Protein AF-A0A8T4FR33-F1 (afdb_monomer_lite)

Foldseek 3Di:
DPFDKEKEFEDEPRDGPDIFIDTPQGTPDDDDDDDWDFQWAKDWDDDTDDSYYYYIYIDIDGAWEWEAALVRDTDIDGPPDPDDFHDDAAQWDKDWDDDGTTRHHYYIYIDTHGDKAKAFEAEPRDTPDIFTDDTSHDTDDDDFDDDPQWDKDWPPDDHHPVRSYTYIDTHGAKEWEDQDDVDIDIDTDDPCVVVVDDDRHDDPQWQWDWDFDDDPPRHGYTYIDTDRDDDDDDDDDPDDPDPPPVVVVVVVVVVVVVVVVPPPDDDDDDDDDDDDDDDDDDDDPAALLQLLVQDDPLLLVLLVCLLVVHPCSCVSCVVVVHDPVVSQVSSQVSCCVGVVGRQDDPSHGDPVCSVVSVVSSVVVD

Structure (mmCIF, N/CA/C/O backbone):
data_AF-A0A8T4FR33-F1
#
_entry.id   AF-A0A8T4FR33-F1
#
loop_
_atom_site.group_PDB
_atom_site.id
_atom_site.type_symbol
_atom_site.label_atom_id
_atom_site.label_alt_id
_atom_site.label_comp_id
_atom_site.label_asym_id
_atom_site.label_entity_id
_atom_site.label_seq_id
_atom_site.pdbx_PDB_ins_code
_atom_site.Cartn_x
_atom_site.Cartn_y
_atom_site.Cartn_z
_atom_site.occupancy
_atom_site.B_iso_or_equiv
_atom_site.auth_seq_id
_atom_site.auth_comp_id
_atom_site.auth_asym_id
_atom_site.auth_atom_id
_atom_site.pdbx_PDB_model_num
ATOM 1 N N . MET A 1 1 ? 31.567 29.089 -34.438 1.00 43.09 1 MET A N 1
ATOM 2 C CA . MET A 1 1 ? 32.283 27.809 -34.631 1.00 43.09 1 MET A CA 1
ATOM 3 C C . MET A 1 1 ? 31.294 26.810 -35.209 1.00 43.09 1 MET A C 1
ATOM 5 O O . MET A 1 1 ? 30.171 26.758 -34.727 1.00 43.09 1 MET A O 1
ATOM 9 N N . ARG A 1 2 ? 31.629 26.092 -36.290 1.00 50.41 2 ARG A N 1
ATOM 10 C CA . ARG A 1 2 ? 30.761 25.012 -36.785 1.00 50.41 2 ARG A CA 1
ATOM 11 C C . ARG A 1 2 ? 30.946 23.838 -35.826 1.00 50.41 2 ARG A C 1
ATOM 13 O O . ARG A 1 2 ? 31.946 23.149 -35.951 1.00 50.41 2 ARG A O 1
ATOM 20 N N . GLY A 1 3 ? 30.057 23.686 -34.841 1.00 59.62 3 GLY A N 1
ATOM 21 C CA . GLY A 1 3 ? 30.118 22.550 -33.915 1.00 59.62 3 GLY A CA 1
ATOM 22 C C . GLY A 1 3 ? 30.132 21.238 -34.700 1.00 59.62 3 GLY A C 1
ATOM 23 O O . GLY A 1 3 ? 29.334 21.084 -35.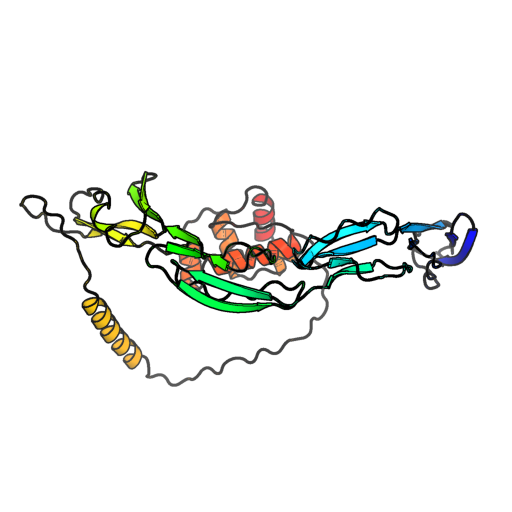637 1.00 59.62 3 GLY A O 1
ATOM 24 N N . THR A 1 4 ? 31.106 20.392 -34.378 1.00 81.69 4 THR A N 1
ATOM 25 C CA . THR A 1 4 ? 31.353 19.094 -35.006 1.00 81.69 4 THR A CA 1
ATOM 26 C C . THR A 1 4 ? 30.213 18.150 -34.647 1.00 81.69 4 THR A C 1
ATOM 28 O O . THR A 1 4 ? 29.672 18.203 -33.549 1.00 81.69 4 THR A O 1
ATOM 31 N N . GLU A 1 5 ? 29.794 17.329 -35.602 1.00 89.88 5 GLU A N 1
ATOM 32 C CA . GLU A 1 5 ? 28.775 16.312 -35.355 1.00 89.88 5 GLU A CA 1
ATOM 33 C C . GLU A 1 5 ? 29.455 15.040 -34.867 1.00 89.88 5 GLU A C 1
ATOM 35 O O . GLU A 1 5 ? 30.461 14.616 -35.441 1.00 89.88 5 GLU A O 1
ATOM 40 N N . HIS A 1 6 ? 28.885 14.436 -33.832 1.00 92.62 6 HIS A N 1
ATOM 41 C CA . HIS A 1 6 ? 29.383 13.215 -33.215 1.00 92.62 6 HIS A CA 1
ATOM 42 C C . HIS A 1 6 ? 28.364 12.092 -33.374 1.00 92.62 6 HIS A C 1
ATOM 44 O O . HIS A 1 6 ? 27.174 12.330 -33.606 1.00 92.62 6 HIS A O 1
ATOM 50 N N . LEU A 1 7 ? 28.835 10.851 -33.302 1.00 93.00 7 LEU A N 1
ATOM 51 C CA . LEU A 1 7 ? 28.017 9.668 -33.520 1.00 93.00 7 LEU A CA 1
ATOM 52 C C . LEU A 1 7 ? 27.755 8.927 -32.206 1.00 93.00 7 LEU A C 1
ATOM 54 O O . LEU A 1 7 ? 28.684 8.489 -31.531 1.00 93.00 7 LEU A O 1
ATOM 58 N N . ALA A 1 8 ? 26.481 8.704 -31.895 1.00 94.31 8 ALA A N 1
ATOM 59 C CA . ALA A 1 8 ? 26.034 7.809 -30.839 1.00 94.31 8 ALA A CA 1
ATOM 60 C C . ALA A 1 8 ? 25.687 6.431 -31.425 1.00 94.31 8 ALA A C 1
ATOM 62 O O . ALA A 1 8 ? 24.845 6.309 -32.323 1.00 94.31 8 ALA A O 1
ATOM 63 N N . ARG A 1 9 ? 26.337 5.378 -30.919 1.00 95.19 9 ARG A N 1
ATOM 64 C CA . ARG A 1 9 ? 26.062 3.977 -31.275 1.00 95.19 9 ARG A CA 1
ATOM 65 C C . ARG A 1 9 ? 25.253 3.320 -30.168 1.00 95.19 9 ARG A C 1
ATOM 67 O O . ARG A 1 9 ? 25.745 3.169 -29.060 1.00 95.19 9 ARG A O 1
ATOM 74 N N . PHE A 1 10 ? 24.050 2.872 -30.486 1.00 94.75 10 PHE A N 1
ATOM 75 C CA . PHE A 1 10 ? 23.189 2.158 -29.551 1.00 94.75 10 PHE A CA 1
ATOM 76 C C . PHE A 1 10 ? 23.450 0.661 -29.666 1.00 94.75 10 PHE A C 1
ATOM 78 O O . PHE A 1 10 ? 23.295 0.070 -30.742 1.00 94.75 10 PHE A O 1
ATOM 85 N N . VAL A 1 11 ? 23.893 0.055 -28.570 1.00 93.06 11 VAL A N 1
ATOM 86 C CA . VAL A 1 11 ? 24.452 -1.295 -28.549 1.00 93.06 11 VAL A CA 1
ATOM 87 C C . VAL A 1 11 ? 23.671 -2.201 -27.608 1.00 93.06 11 VAL A C 1
ATOM 89 O O . VAL A 1 11 ? 23.435 -1.882 -26.449 1.00 93.06 11 VAL A O 1
ATOM 92 N N . VAL A 1 12 ? 23.314 -3.386 -28.098 1.00 92.81 12 VAL A N 1
ATOM 93 C CA . VAL A 1 12 ? 22.675 -4.449 -27.317 1.00 92.81 12 VAL A CA 1
ATOM 94 C C . VAL A 1 12 ? 23.564 -5.681 -27.382 1.00 92.81 12 VAL A C 1
ATOM 96 O O . VAL A 1 12 ? 23.830 -6.193 -28.470 1.00 92.81 12 VAL A O 1
ATOM 99 N N . LYS A 1 13 ? 24.035 -6.169 -26.225 1.00 87.50 13 LYS A N 1
ATOM 100 C CA . LYS A 1 13 ? 24.925 -7.346 -26.128 1.00 87.50 13 LYS A CA 1
ATOM 101 C C . LYS A 1 13 ? 26.131 -7.261 -27.087 1.00 87.50 13 LYS A C 1
ATOM 103 O O . LYS A 1 13 ? 26.432 -8.213 -27.806 1.00 87.50 13 LYS A O 1
ATOM 108 N N . GLY A 1 14 ? 26.773 -6.092 -27.150 1.00 87.44 14 GLY A N 1
ATOM 109 C CA . GLY A 1 14 ? 27.940 -5.841 -28.005 1.00 87.44 14 GLY A CA 1
ATOM 110 C C . GLY A 1 14 ? 27.646 -5.664 -29.503 1.00 87.44 14 GLY A C 1
ATOM 111 O O . GLY A 1 14 ? 28.580 -5.534 -30.289 1.00 87.44 14 GLY A O 1
ATOM 112 N N . ARG A 1 15 ? 26.374 -5.652 -29.931 1.00 89.94 15 ARG A N 1
ATOM 113 C CA . ARG A 1 15 ? 25.979 -5.387 -31.326 1.00 89.94 15 ARG A CA 1
ATOM 114 C C . ARG A 1 15 ? 25.310 -4.027 -31.460 1.00 89.94 15 ARG A C 1
ATOM 116 O O . ARG A 1 15 ? 24.343 -3.753 -30.756 1.00 89.94 15 ARG A O 1
ATOM 123 N N . THR A 1 16 ? 25.778 -3.206 -32.397 1.00 92.88 16 THR A N 1
ATOM 124 C CA . THR A 1 16 ? 25.106 -1.952 -32.756 1.00 92.88 16 THR A CA 1
ATOM 125 C C . THR A 1 16 ? 23.778 -2.258 -33.439 1.00 92.88 16 THR A C 1
ATOM 127 O O . THR A 1 16 ? 23.750 -2.905 -34.484 1.00 92.88 16 THR A O 1
ATOM 130 N N . VAL A 1 17 ? 22.684 -1.804 -32.834 1.00 93.12 17 VAL A N 1
ATOM 131 C CA . VAL A 1 17 ? 21.319 -1.966 -33.359 1.00 93.12 17 VAL A CA 1
ATOM 132 C C . VAL A 1 17 ? 20.781 -0.673 -33.961 1.00 93.12 17 VAL A C 1
ATOM 134 O O . VAL A 1 17 ? 19.878 -0.714 -34.791 1.00 93.12 17 VAL A O 1
ATOM 137 N N . TRP A 1 18 ? 21.352 0.467 -33.567 1.00 93.44 18 TRP A N 1
ATOM 138 C CA . TRP A 1 18 ? 20.964 1.777 -34.067 1.00 93.44 18 TRP A CA 1
ATOM 139 C C . TRP A 1 18 ? 22.115 2.780 -33.966 1.00 93.44 18 TRP A C 1
ATOM 141 O O . TRP A 1 18 ? 23.043 2.618 -33.169 1.00 93.44 18 TRP A O 1
ATOM 151 N N . MET A 1 19 ? 22.058 3.818 -34.794 1.00 93.19 19 MET A N 1
ATOM 152 C CA . MET A 1 19 ? 23.056 4.878 -34.877 1.00 93.19 19 MET A CA 1
ATOM 153 C C . MET A 1 19 ? 22.346 6.220 -35.031 1.00 93.19 19 MET A C 1
ATOM 155 O O . MET A 1 19 ? 21.428 6.340 -35.840 1.00 93.19 19 MET A O 1
ATOM 159 N N . ALA A 1 20 ? 22.788 7.225 -34.281 1.00 93.25 20 ALA A N 1
ATOM 160 C CA . ALA A 1 20 ? 22.241 8.573 -34.339 1.00 93.25 20 ALA A CA 1
ATOM 161 C C . ALA A 1 20 ? 23.364 9.607 -34.273 1.00 93.25 20 ALA A C 1
ATOM 163 O O . ALA A 1 20 ? 24.318 9.445 -33.516 1.00 93.25 20 ALA A O 1
ATOM 164 N N . TYR A 1 21 ? 23.240 10.681 -35.046 1.00 93.19 21 TYR A N 1
ATOM 165 C CA . TYR A 1 21 ? 24.141 11.823 -34.924 1.00 93.19 21 TYR A CA 1
ATOM 166 C C . TYR A 1 21 ? 23.635 12.773 -33.849 1.00 93.19 21 TYR A C 1
ATOM 168 O O . TYR A 1 21 ? 22.428 12.968 -33.706 1.00 93.19 21 TYR A O 1
ATOM 176 N N . PHE A 1 22 ? 24.555 13.399 -33.133 1.00 92.94 22 PHE A N 1
ATOM 177 C CA . PHE A 1 22 ? 24.248 14.419 -32.148 1.00 92.94 22 PHE A CA 1
ATOM 178 C C . PHE A 1 22 ? 25.227 15.583 -32.263 1.00 92.94 22 PHE A C 1
ATOM 180 O O . PHE A 1 22 ? 26.290 15.479 -32.883 1.00 92.94 22 PHE A O 1
ATOM 187 N N . LYS A 1 23 ? 24.824 16.725 -31.718 1.00 91.81 23 LYS A N 1
ATOM 188 C CA . LYS A 1 23 ? 25.624 17.941 -31.705 1.00 91.81 23 LYS A CA 1
ATOM 189 C C . LYS A 1 23 ? 25.257 18.770 -30.485 1.00 91.81 23 LYS A C 1
ATOM 191 O O . LYS A 1 23 ? 24.073 18.890 -30.184 1.00 91.81 23 LYS A O 1
ATOM 196 N N . ASP A 1 24 ? 26.265 19.335 -29.823 1.00 87.44 24 ASP A N 1
ATOM 197 C CA . ASP A 1 24 ? 26.097 20.188 -28.642 1.00 87.44 24 ASP A CA 1
ATOM 198 C C . ASP A 1 24 ? 25.212 19.505 -27.566 1.00 87.44 24 ASP A C 1
ATOM 200 O O . ASP A 1 24 ? 24.303 20.112 -27.009 1.00 87.44 24 ASP A O 1
ATOM 204 N N . GLY A 1 25 ? 25.418 18.199 -27.343 1.00 85.94 25 GLY A N 1
ATOM 205 C CA . GLY A 1 25 ? 24.652 17.392 -26.383 1.00 85.94 25 GLY A CA 1
ATOM 206 C C . GLY A 1 25 ? 23.257 16.935 -26.826 1.00 85.94 25 GLY A C 1
ATOM 207 O O . GLY A 1 25 ? 22.578 16.245 -26.071 1.00 85.94 25 GLY A O 1
ATOM 208 N N . VAL A 1 26 ? 22.820 17.266 -28.046 1.00 87.44 26 VAL A N 1
ATOM 209 C CA . VAL A 1 26 ? 21.453 16.987 -28.517 1.00 87.44 26 VAL A CA 1
ATOM 210 C C . VAL A 1 26 ? 21.452 16.028 -29.706 1.00 87.44 26 VAL A C 1
ATOM 212 O O . VAL A 1 26 ? 22.095 16.274 -30.731 1.00 87.44 26 VAL A O 1
ATOM 215 N N . LEU A 1 27 ? 20.695 14.931 -29.594 1.00 90.38 27 LEU A N 1
ATOM 216 C CA . LEU A 1 27 ? 20.473 13.984 -30.691 1.00 90.38 27 LEU A CA 1
ATOM 217 C C . LEU A 1 27 ? 19.658 14.620 -31.822 1.00 90.38 27 LEU A C 1
ATOM 219 O O . LEU A 1 27 ? 18.653 15.288 -31.600 1.00 90.38 27 LEU A O 1
ATOM 223 N N . LYS A 1 28 ? 20.055 14.342 -33.063 1.00 90.69 28 LYS A N 1
ATOM 224 C CA . LYS A 1 28 ? 19.345 14.780 -34.275 1.00 90.69 28 LYS A CA 1
ATOM 225 C C . LYS A 1 28 ? 18.215 13.846 -34.704 1.00 90.69 28 LYS A C 1
ATOM 227 O O . LYS A 1 28 ? 17.490 14.150 -35.648 1.00 90.69 28 LYS A O 1
ATOM 232 N N . SER A 1 29 ? 18.093 12.697 -34.055 1.00 88.81 29 SER A N 1
ATOM 233 C CA . SER A 1 29 ? 17.024 11.726 -34.267 1.00 88.81 29 SER A CA 1
ATOM 234 C C . SER A 1 29 ? 16.480 11.276 -32.916 1.00 88.81 29 SER A C 1
ATOM 236 O O . SER A 1 29 ? 17.238 11.281 -31.944 1.00 88.81 29 SER A O 1
ATOM 238 N N . PRO A 1 30 ? 15.215 10.833 -32.839 1.00 88.88 30 PRO A N 1
ATOM 239 C CA . PRO A 1 30 ? 14.694 10.248 -31.612 1.00 88.88 30 PRO A CA 1
ATOM 240 C C . PRO A 1 30 ? 15.545 9.053 -31.168 1.00 88.88 30 PRO A C 1
ATOM 242 O O . PRO A 1 30 ? 16.124 8.336 -31.994 1.00 88.88 30 PRO A O 1
ATOM 245 N N . VAL A 1 31 ? 15.613 8.856 -29.853 1.00 88.88 31 VAL A N 1
ATOM 246 C CA . VAL A 1 31 ? 16.209 7.659 -29.255 1.00 88.88 31 VAL A CA 1
ATOM 247 C C . VAL A 1 31 ? 15.368 6.452 -29.696 1.00 88.88 31 VAL A C 1
ATOM 249 O O . VAL A 1 31 ? 14.143 6.511 -29.592 1.00 88.88 31 VAL A O 1
ATOM 252 N N . PRO A 1 32 ? 15.979 5.381 -30.231 1.00 91.31 32 PRO A N 1
ATOM 253 C CA . PRO A 1 32 ? 15.240 4.192 -30.642 1.00 91.31 32 PRO A CA 1
ATOM 254 C C . PRO A 1 32 ? 14.653 3.470 -29.426 1.00 91.31 32 PRO A C 1
ATOM 256 O O . PRO A 1 32 ? 15.232 3.505 -28.339 1.00 91.31 32 PRO A O 1
ATOM 259 N N . ASP A 1 33 ? 13.571 2.720 -29.621 1.00 91.00 33 ASP A N 1
ATOM 260 C CA . ASP A 1 33 ? 13.099 1.795 -28.591 1.00 91.00 33 ASP A CA 1
ATOM 261 C C . ASP A 1 33 ? 14.162 0.728 -28.298 1.00 91.00 33 ASP A C 1
ATOM 263 O O . ASP A 1 33 ? 14.807 0.185 -29.206 1.00 91.00 33 ASP A O 1
ATOM 267 N N . VAL A 1 34 ? 14.326 0.387 -27.020 1.00 92.94 34 VAL A N 1
ATOM 268 C CA . VAL A 1 34 ? 15.191 -0.726 -26.623 1.00 92.94 34 VAL A CA 1
ATOM 269 C C . VAL A 1 34 ? 14.589 -2.032 -27.153 1.00 92.94 34 VAL A C 1
ATOM 271 O O . VAL A 1 34 ? 13.396 -2.286 -26.949 1.00 92.94 34 VAL A O 1
ATOM 274 N N . PRO A 1 35 ? 15.377 -2.901 -27.813 1.00 92.19 35 PRO A N 1
ATOM 275 C CA . PRO A 1 35 ? 14.881 -4.187 -28.277 1.00 92.19 35 PRO A CA 1
ATOM 276 C C . PRO A 1 35 ? 14.244 -5.017 -27.160 1.00 92.19 35 PRO A C 1
ATOM 278 O O . PRO A 1 35 ? 14.821 -5.246 -26.100 1.00 92.19 35 PRO A O 1
ATOM 281 N N . LYS A 1 36 ? 13.034 -5.505 -27.421 1.00 91.50 36 LYS A N 1
ATOM 282 C CA . LYS A 1 36 ? 12.261 -6.289 -26.456 1.00 91.50 36 LYS A CA 1
ATOM 283 C C . LYS A 1 36 ? 12.944 -7.623 -26.162 1.00 91.50 36 LYS A C 1
ATOM 285 O O . LYS A 1 36 ? 13.285 -8.371 -27.078 1.00 91.50 36 LYS A O 1
ATOM 290 N N . MET A 1 37 ? 13.071 -7.952 -24.879 1.00 89.44 37 MET A N 1
ATOM 291 C CA . MET A 1 37 ? 13.603 -9.229 -24.410 1.00 89.44 37 MET A CA 1
ATOM 292 C C . MET A 1 37 ? 12.659 -9.808 -23.361 1.00 89.44 37 MET A C 1
ATOM 294 O O . MET A 1 37 ? 12.490 -9.232 -22.294 1.00 89.44 37 MET A O 1
ATOM 298 N N . LYS A 1 38 ? 12.013 -10.936 -23.679 1.00 92.31 38 LYS A N 1
ATOM 299 C CA . LYS A 1 38 ? 11.050 -11.586 -22.777 1.00 92.31 38 LYS A CA 1
ATOM 300 C C . LYS A 1 38 ? 11.703 -11.875 -21.421 1.00 92.31 38 LYS A C 1
ATOM 302 O O . LYS A 1 38 ? 12.797 -12.435 -21.390 1.00 92.31 38 LYS A O 1
ATOM 307 N N . GLY A 1 39 ? 11.025 -11.511 -20.335 1.00 93.38 39 GLY A N 1
ATOM 308 C CA . GLY A 1 39 ? 11.539 -11.661 -18.971 1.00 93.38 39 GLY A CA 1
ATOM 309 C C . GLY A 1 39 ? 12.436 -10.518 -18.504 1.00 93.38 39 GLY A C 1
ATOM 310 O O . GLY A 1 39 ? 12.890 -10.548 -17.366 1.00 93.38 39 GLY A O 1
ATOM 311 N N . PHE A 1 40 ? 12.677 -9.505 -19.341 1.00 95.38 40 PHE A N 1
ATOM 312 C CA . PHE A 1 40 ? 13.501 -8.358 -18.984 1.00 95.38 40 PHE A CA 1
ATOM 313 C C . PHE A 1 40 ? 12.826 -7.035 -19.342 1.00 95.38 40 PHE A C 1
ATOM 315 O O . PHE A 1 40 ? 12.150 -6.906 -20.366 1.00 95.38 40 PHE A O 1
ATOM 322 N N . VAL A 1 41 ? 13.069 -6.035 -18.502 1.00 93.75 41 VAL A N 1
ATOM 323 C CA . VAL A 1 41 ? 12.791 -4.628 -18.784 1.00 93.75 41 VAL A CA 1
ATOM 324 C C . VAL A 1 41 ? 14.108 -3.990 -19.209 1.00 93.75 41 VAL A C 1
ATOM 326 O O . VAL A 1 41 ? 15.099 -4.066 -18.480 1.00 93.75 41 VAL A O 1
ATOM 329 N N . GLY A 1 42 ? 14.127 -3.429 -20.416 1.00 93.38 42 GLY A N 1
ATOM 330 C CA . GLY A 1 42 ? 15.307 -2.803 -21.001 1.00 93.38 42 GLY A CA 1
ATOM 331 C C . GLY A 1 42 ? 15.216 -1.280 -20.982 1.00 93.38 42 GLY A C 1
ATOM 332 O O . GLY A 1 42 ? 14.168 -0.726 -21.305 1.00 93.38 42 GLY A O 1
ATOM 333 N N . CYS A 1 43 ? 16.321 -0.614 -20.665 1.00 94.19 43 CYS A N 1
ATOM 334 C CA . CYS A 1 43 ? 16.517 0.823 -20.856 1.00 94.19 43 CYS A CA 1
ATOM 335 C C . CYS A 1 43 ? 17.886 1.078 -21.507 1.00 94.19 43 CYS A C 1
ATOM 337 O O . CYS A 1 43 ? 18.773 0.225 -21.480 1.00 94.19 43 CYS A O 1
ATOM 339 N N . TRP A 1 44 ? 18.060 2.238 -22.134 1.00 95.19 44 TRP A N 1
ATOM 340 C CA . TRP A 1 44 ? 19.392 2.691 -22.529 1.00 95.19 44 TRP A CA 1
ATOM 341 C C . TRP A 1 44 ? 20.129 3.206 -21.295 1.00 95.19 44 TRP A C 1
ATOM 343 O O . TRP A 1 44 ? 19.521 3.881 -20.467 1.00 95.19 44 TRP A O 1
ATOM 353 N N . ALA A 1 45 ? 21.413 2.877 -21.165 1.00 93.06 45 ALA A N 1
ATOM 354 C CA . ALA A 1 45 ? 22.259 3.419 -20.113 1.00 93.06 45 ALA A CA 1
ATOM 355 C C . ALA A 1 45 ? 22.273 4.949 -20.188 1.00 93.06 45 ALA A C 1
ATOM 357 O O . ALA A 1 45 ? 22.364 5.522 -21.278 1.00 93.06 45 ALA A O 1
ATOM 358 N N . GLU A 1 46 ? 22.234 5.604 -19.032 1.00 89.12 46 GLU A N 1
ATOM 359 C CA . GLU A 1 46 ? 22.478 7.040 -18.961 1.00 89.12 46 GLU A CA 1
ATOM 360 C C . GLU A 1 46 ? 23.889 7.319 -19.482 1.00 89.12 46 GLU A C 1
ATOM 362 O O . GLU A 1 46 ? 24.872 6.733 -19.031 1.00 89.12 46 GLU A O 1
ATOM 367 N N . THR A 1 47 ? 23.978 8.135 -20.527 1.00 88.25 47 THR A N 1
ATOM 368 C CA . THR A 1 47 ? 25.235 8.446 -21.210 1.00 88.25 47 THR A CA 1
ATOM 369 C C . THR A 1 47 ? 25.227 9.918 -21.575 1.00 88.25 47 THR A C 1
ATOM 371 O O . THR A 1 47 ? 24.334 10.381 -22.285 1.00 88.25 47 THR A O 1
ATOM 374 N N . GLU A 1 48 ? 26.235 10.649 -21.113 1.00 88.75 48 GLU A N 1
ATOM 375 C CA . GLU A 1 48 ? 26.408 12.056 -21.453 1.00 88.75 48 GLU A CA 1
ATOM 376 C C . GLU A 1 48 ? 26.919 12.214 -22.891 1.00 88.75 48 GLU A C 1
ATOM 378 O O . GLU A 1 48 ? 27.862 11.548 -23.329 1.00 88.75 48 GLU A O 1
ATOM 383 N N . LEU A 1 49 ? 26.289 13.117 -23.640 1.00 88.88 49 LEU A N 1
ATOM 384 C CA . LEU A 1 49 ? 26.634 13.423 -25.024 1.00 88.88 49 LEU A CA 1
ATOM 385 C C . LEU A 1 49 ? 27.624 14.599 -25.069 1.00 88.88 49 LEU A C 1
ATOM 387 O O . LEU A 1 49 ? 27.219 15.753 -25.161 1.00 88.88 49 LEU A O 1
ATOM 391 N N . GLY A 1 50 ? 28.923 14.303 -24.981 1.00 85.50 50 GLY A N 1
ATOM 392 C CA . GLY A 1 50 ? 30.004 15.302 -25.015 1.00 85.50 50 GLY A CA 1
ATOM 393 C C . GLY A 1 50 ? 30.553 15.608 -26.419 1.00 85.50 50 GLY A C 1
ATOM 394 O O . GLY A 1 50 ? 29.879 15.448 -27.427 1.00 85.50 50 GLY A O 1
ATOM 395 N N . ASP A 1 51 ? 31.826 15.988 -26.515 1.00 86.44 51 ASP A N 1
ATOM 396 C CA . ASP A 1 51 ? 32.465 16.384 -27.787 1.00 86.44 51 ASP A CA 1
ATOM 397 C C . ASP A 1 51 ? 33.119 15.207 -28.548 1.00 86.44 51 ASP A C 1
ATOM 399 O O . ASP A 1 51 ? 34.161 15.354 -29.198 1.00 86.44 51 ASP A O 1
ATOM 403 N N . SER A 1 52 ? 32.573 13.992 -28.426 1.00 89.81 52 SER A N 1
ATOM 404 C CA . SER A 1 52 ? 33.136 12.795 -29.069 1.00 89.81 52 SER A CA 1
ATOM 405 C C . SER A 1 52 ? 32.087 11.723 -29.359 1.00 89.81 52 SER A C 1
ATOM 407 O O . SER A 1 52 ? 31.000 11.748 -28.797 1.00 89.81 52 SER A O 1
ATOM 409 N N . ASP A 1 53 ? 32.407 10.771 -30.238 1.00 92.38 53 ASP A N 1
ATOM 410 C CA . ASP A 1 53 ? 31.555 9.602 -30.475 1.00 92.38 53 ASP A CA 1
ATOM 411 C C . ASP A 1 53 ? 31.312 8.819 -29.177 1.00 92.38 53 ASP A C 1
ATOM 413 O O . ASP A 1 53 ? 32.255 8.511 -28.448 1.00 92.38 53 ASP A O 1
ATOM 417 N N . VAL A 1 54 ? 30.068 8.402 -28.945 1.00 93.94 54 VAL A N 1
ATOM 418 C CA . VAL A 1 54 ? 29.686 7.629 -27.756 1.00 93.94 54 VAL A CA 1
ATOM 419 C C . VAL A 1 54 ? 29.083 6.281 -28.125 1.00 93.94 54 VAL A C 1
ATOM 421 O O . VAL A 1 54 ? 28.543 6.078 -29.218 1.00 93.94 54 VAL A O 1
ATOM 424 N N . THR A 1 55 ? 29.158 5.346 -27.185 1.00 94.56 55 THR A N 1
ATOM 425 C CA . THR A 1 55 ? 28.429 4.079 -27.249 1.00 94.56 55 THR A CA 1
ATOM 426 C C . THR A 1 55 ? 27.454 4.032 -26.086 1.00 94.56 55 THR A C 1
ATOM 428 O O . THR A 1 55 ? 27.870 4.115 -24.938 1.00 94.56 55 THR A O 1
ATOM 431 N N . VAL A 1 56 ? 26.168 3.913 -26.401 1.00 94.12 56 VAL A N 1
ATOM 432 C CA . VAL A 1 56 ? 25.076 3.808 -25.435 1.00 94.12 56 VAL A CA 1
ATOM 433 C C . VAL A 1 56 ? 24.678 2.341 -25.349 1.00 94.12 56 VAL A C 1
ATOM 435 O O . VAL A 1 56 ? 24.177 1.764 -26.319 1.00 94.12 56 VAL A O 1
ATOM 438 N N . GLU A 1 57 ? 24.937 1.712 -24.210 1.00 93.94 57 GLU A N 1
ATOM 439 C CA . GLU A 1 57 ? 24.628 0.298 -24.003 1.00 93.94 57 GLU A CA 1
ATOM 440 C C . GLU A 1 57 ? 23.204 0.110 -23.473 1.00 93.94 57 GLU A C 1
ATOM 442 O O . GLU A 1 57 ? 22.714 0.896 -22.668 1.00 93.94 57 GLU A O 1
ATOM 447 N N . ALA A 1 58 ? 22.517 -0.939 -23.920 1.00 94.75 58 ALA A N 1
ATOM 448 C CA . ALA A 1 58 ? 21.245 -1.331 -23.330 1.00 94.75 58 ALA A CA 1
ATOM 449 C C . ALA A 1 58 ? 21.473 -2.081 -22.015 1.00 94.75 58 ALA A C 1
ATOM 451 O O . ALA A 1 58 ? 22.155 -3.110 -21.983 1.00 94.75 58 ALA A O 1
ATOM 452 N N . VAL A 1 59 ? 20.824 -1.606 -20.961 1.00 94.50 59 VAL A N 1
ATOM 453 C CA . VAL A 1 59 ? 20.774 -2.236 -19.646 1.00 94.50 59 VAL A CA 1
ATOM 454 C C . VAL A 1 59 ? 19.473 -3.019 -19.544 1.00 94.50 59 VAL A C 1
ATOM 456 O O . VAL A 1 59 ? 18.402 -2.510 -19.866 1.00 94.50 59 VAL A O 1
ATOM 459 N N . TYR A 1 60 ? 19.564 -4.270 -19.098 1.00 94.19 60 TYR A N 1
ATOM 460 C CA . TYR A 1 60 ? 18.404 -5.122 -18.860 1.00 94.19 60 TYR A CA 1
ATOM 461 C C . TYR A 1 60 ? 18.388 -5.558 -17.407 1.00 94.19 60 TYR A C 1
ATOM 463 O O . TYR A 1 60 ? 19.386 -6.066 -16.897 1.00 94.19 60 TYR A O 1
ATOM 471 N N . ARG A 1 61 ? 17.224 -5.426 -16.782 1.00 94.75 61 ARG A N 1
ATOM 472 C CA . ARG A 1 61 ? 16.920 -6.048 -15.493 1.00 94.75 61 ARG A CA 1
ATOM 473 C C . ARG A 1 61 ? 15.792 -7.063 -15.661 1.00 94.75 61 ARG A C 1
ATOM 475 O O . ARG A 1 61 ? 14.980 -6.883 -16.575 1.00 94.75 61 ARG A O 1
ATOM 482 N N . PRO A 1 62 ? 15.707 -8.107 -14.823 1.00 96.19 62 PRO A N 1
ATOM 483 C CA . PRO A 1 62 ? 14.553 -8.992 -14.826 1.00 96.19 62 PRO A CA 1
ATOM 484 C C . PRO A 1 62 ? 13.241 -8.212 -14.655 1.00 96.19 62 PRO A C 1
ATOM 486 O O . PRO A 1 62 ? 13.190 -7.152 -14.017 1.00 96.19 62 PRO A O 1
ATOM 489 N N . VAL A 1 63 ? 12.175 -8.727 -15.266 1.00 97.25 63 VAL A N 1
ATOM 490 C CA . VAL A 1 63 ? 10.804 -8.305 -14.957 1.00 97.25 63 VAL A CA 1
ATOM 491 C C . VAL A 1 63 ? 10.544 -8.577 -13.482 1.00 97.25 63 VAL A C 1
ATOM 493 O O . VAL A 1 63 ? 10.811 -9.680 -13.007 1.00 97.25 63 VAL A O 1
ATOM 496 N N . ARG A 1 64 ? 9.997 -7.591 -12.773 1.00 97.31 64 ARG A N 1
ATOM 497 C CA . ARG A 1 64 ? 9.561 -7.771 -11.390 1.00 97.31 64 ARG A CA 1
ATOM 498 C C . ARG A 1 64 ? 8.081 -8.105 -11.344 1.00 97.31 64 ARG A C 1
ATOM 500 O O . ARG A 1 64 ? 7.276 -7.498 -12.051 1.00 97.31 64 ARG A O 1
ATOM 507 N N . VAL A 1 65 ? 7.737 -9.064 -10.497 1.00 97.88 65 VAL A N 1
ATOM 508 C CA . VAL A 1 65 ? 6.366 -9.465 -10.198 1.00 97.88 65 VAL A CA 1
ATOM 509 C C . VAL A 1 65 ? 6.049 -9.026 -8.777 1.00 97.88 65 VAL A C 1
ATOM 511 O O . VAL A 1 65 ? 6.693 -9.456 -7.821 1.00 97.88 65 VAL A O 1
ATOM 514 N N . THR A 1 66 ? 5.050 -8.161 -8.652 1.00 98.00 66 THR A N 1
ATOM 515 C CA . THR A 1 66 ? 4.484 -7.732 -7.378 1.00 98.00 66 THR A CA 1
ATOM 516 C C . THR A 1 66 ? 3.303 -8.628 -7.041 1.00 98.00 66 THR A C 1
ATOM 518 O O . THR A 1 66 ? 2.248 -8.562 -7.670 1.00 98.00 66 THR A O 1
ATOM 521 N N . TYR A 1 67 ? 3.498 -9.484 -6.048 1.00 96.75 67 TYR A N 1
ATOM 522 C CA . TYR A 1 67 ? 2.498 -10.402 -5.528 1.00 96.75 67 TYR A CA 1
ATOM 523 C C . TYR A 1 67 ? 1.666 -9.701 -4.455 1.00 96.75 67 TYR A C 1
ATOM 525 O O . TYR A 1 67 ? 2.215 -9.312 -3.427 1.00 96.75 67 TYR A O 1
ATOM 533 N N . VAL A 1 68 ? 0.362 -9.532 -4.687 1.00 94.25 68 VAL A N 1
ATOM 534 C CA . VAL A 1 68 ? -0.556 -8.790 -3.804 1.00 94.25 68 VAL A CA 1
ATOM 535 C C . VAL A 1 68 ? -1.524 -9.743 -3.101 1.00 94.25 68 VAL A C 1
ATOM 537 O O . VAL A 1 68 ? -2.296 -10.463 -3.745 1.00 94.25 68 VAL A O 1
ATOM 540 N N . GLN A 1 69 ? -1.483 -9.736 -1.771 1.00 89.94 69 GLN A N 1
ATOM 541 C CA . GLN A 1 69 ? -2.322 -10.540 -0.883 1.00 89.94 69 GLN A CA 1
ATOM 542 C C . GLN A 1 69 ? -3.720 -9.917 -0.702 1.00 89.94 69 GLN A C 1
ATOM 544 O O . GLN A 1 69 ? -3.993 -8.804 -1.151 1.00 89.94 69 GLN A O 1
ATOM 549 N N . TYR A 1 70 ? -4.629 -10.635 -0.034 1.00 82.38 70 TYR A N 1
ATOM 550 C CA . TYR A 1 70 ? -6.010 -10.169 0.178 1.00 82.38 70 TYR A CA 1
ATOM 551 C C . TYR A 1 70 ? -6.132 -8.979 1.142 1.00 82.38 70 TYR A C 1
ATOM 553 O O . TYR A 1 70 ? -7.122 -8.256 1.098 1.00 82.38 70 TYR A O 1
ATOM 561 N N . ASP A 1 71 ? -5.152 -8.784 2.025 1.00 80.75 71 ASP A N 1
ATOM 562 C CA . ASP A 1 71 ? -5.103 -7.690 3.000 1.00 80.75 71 ASP A CA 1
ATOM 563 C C . ASP A 1 71 ? -4.418 -6.428 2.443 1.00 80.75 71 ASP A C 1
ATOM 565 O O . ASP A 1 71 ? -4.240 -5.448 3.162 1.00 80.75 71 ASP A O 1
ATOM 569 N N . GLY A 1 72 ? -4.031 -6.450 1.163 1.00 85.62 72 GLY A N 1
ATOM 570 C CA . GLY A 1 72 ? -3.301 -5.373 0.499 1.00 85.62 72 GLY A CA 1
ATOM 571 C C . GLY A 1 72 ? -1.785 -5.423 0.698 1.00 85.62 72 GLY A C 1
ATOM 572 O O . GLY A 1 72 ? -1.075 -4.662 0.040 1.00 85.62 72 GLY A O 1
ATOM 573 N N . SER A 1 73 ? -1.262 -6.323 1.538 1.00 88.44 73 SER A N 1
ATOM 574 C CA . SER A 1 73 ? 0.184 -6.530 1.634 1.00 88.44 73 SER A CA 1
ATOM 575 C C . SER A 1 73 ? 0.738 -7.064 0.313 1.00 88.44 73 SER A C 1
ATOM 577 O O . SER A 1 73 ? 0.064 -7.781 -0.435 1.00 88.44 73 SER A O 1
ATOM 579 N N . SER A 1 74 ? 1.975 -6.691 -0.011 1.00 95.81 74 SER A N 1
ATOM 580 C CA . SER A 1 74 ? 2.611 -7.149 -1.240 1.00 95.81 74 SER A CA 1
ATOM 581 C C . SER A 1 74 ? 4.114 -7.323 -1.105 1.00 95.81 74 SER A C 1
ATOM 583 O O . SER A 1 74 ? 4.762 -6.741 -0.236 1.00 95.81 74 SER A O 1
ATOM 585 N N . VAL A 1 75 ? 4.665 -8.157 -1.982 1.00 96.62 75 VAL A N 1
ATOM 586 C CA . VAL A 1 75 ? 6.104 -8.370 -2.122 1.00 96.62 75 VAL A CA 1
ATOM 587 C C . VAL A 1 75 ? 6.462 -8.352 -3.601 1.00 96.62 75 VAL A C 1
ATOM 589 O O . VAL A 1 75 ? 5.780 -8.968 -4.419 1.00 96.62 75 VAL A O 1
ATOM 592 N N . SER A 1 76 ? 7.526 -7.630 -3.946 1.00 96.88 76 SER A N 1
ATOM 593 C CA . SER A 1 76 ? 8.037 -7.553 -5.314 1.00 96.88 76 SER A CA 1
ATOM 594 C C . SER A 1 76 ? 9.331 -8.348 -5.424 1.00 96.88 76 SER A C 1
ATOM 596 O O . SER A 1 76 ? 10.223 -8.198 -4.590 1.00 96.88 76 SER A O 1
ATOM 598 N N . MET A 1 77 ? 9.426 -9.205 -6.435 1.00 97.00 77 MET A N 1
ATOM 599 C CA . MET A 1 77 ? 10.607 -10.029 -6.698 1.00 97.00 77 MET A CA 1
ATOM 600 C C . MET A 1 77 ? 10.784 -10.269 -8.193 1.00 97.00 77 MET A C 1
ATOM 602 O O . MET A 1 77 ? 9.858 -10.048 -8.974 1.00 97.00 77 MET A O 1
ATOM 606 N N . ASP A 1 78 ? 11.967 -10.717 -8.595 1.00 97.25 78 ASP A N 1
ATOM 607 C CA . ASP A 1 78 ? 12.227 -11.084 -9.985 1.00 97.25 78 ASP A CA 1
ATOM 608 C C . ASP A 1 78 ? 11.316 -12.247 -10.411 1.00 97.25 78 ASP A C 1
ATOM 610 O O . ASP A 1 78 ? 11.012 -13.145 -9.625 1.00 97.25 78 ASP A O 1
ATOM 614 N N . TRP A 1 79 ? 10.835 -12.217 -11.654 1.00 95.19 79 TRP A N 1
ATOM 615 C CA . TRP A 1 79 ? 9.829 -13.164 -12.152 1.00 95.19 79 TRP A CA 1
ATOM 616 C C . TRP A 1 79 ? 10.283 -14.632 -12.147 1.00 95.19 79 TRP A C 1
ATOM 618 O O . TRP A 1 79 ? 9.439 -15.526 -12.189 1.00 95.19 79 TRP A O 1
ATOM 628 N N . ASP A 1 80 ? 11.593 -14.878 -12.154 1.00 93.88 80 ASP A N 1
ATOM 629 C CA . ASP A 1 80 ? 12.215 -16.201 -12.119 1.00 93.88 80 ASP A CA 1
ATOM 630 C C . ASP A 1 80 ? 12.593 -16.649 -10.698 1.00 93.88 80 ASP A C 1
ATOM 632 O O . ASP A 1 80 ? 13.036 -17.786 -10.505 1.00 93.88 80 ASP A O 1
ATOM 636 N N . ALA A 1 81 ? 12.374 -15.797 -9.693 1.00 95.75 81 ALA A N 1
ATOM 637 C CA . ALA A 1 81 ? 12.491 -16.173 -8.296 1.00 95.75 81 ALA A CA 1
ATOM 638 C C . ALA A 1 81 ? 11.317 -17.080 -7.867 1.00 95.75 81 ALA A C 1
ATOM 640 O O . ALA A 1 81 ? 10.212 -16.984 -8.414 1.00 95.75 81 ALA A O 1
ATOM 641 N N . PRO A 1 82 ? 11.513 -17.960 -6.865 1.00 95.62 82 PRO A N 1
ATOM 642 C CA . PRO A 1 82 ? 10.422 -18.740 -6.294 1.00 95.62 82 PRO A CA 1
ATOM 643 C C . PRO A 1 82 ? 9.316 -17.823 -5.766 1.00 95.62 82 PRO A C 1
ATOM 645 O O . PRO A 1 82 ? 9.562 -16.998 -4.887 1.00 95.62 82 PRO A O 1
ATOM 648 N N . ALA A 1 83 ? 8.099 -17.989 -6.291 1.00 94.12 83 ALA A N 1
ATOM 649 C CA . ALA A 1 83 ? 6.949 -17.219 -5.839 1.00 94.12 83 ALA A CA 1
ATOM 650 C C . ALA A 1 83 ? 6.701 -17.457 -4.336 1.00 94.12 83 ALA A C 1
ATOM 652 O O . ALA A 1 83 ? 6.824 -18.595 -3.868 1.00 94.12 83 ALA A O 1
ATOM 653 N N . PRO A 1 84 ? 6.317 -16.416 -3.580 1.00 94.81 84 PRO A N 1
ATOM 654 C CA . PRO A 1 84 ? 5.926 -16.581 -2.190 1.00 94.81 84 PRO A CA 1
ATOM 655 C C . PRO A 1 84 ? 4.622 -17.379 -2.133 1.00 94.81 84 PRO A C 1
ATOM 657 O O . PRO A 1 84 ? 3.851 -17.399 -3.093 1.00 94.81 84 PRO A O 1
ATOM 660 N N . GLU A 1 85 ? 4.321 -18.010 -1.005 1.00 91.88 85 GLU A N 1
ATOM 661 C CA . GLU A 1 85 ? 3.003 -18.620 -0.833 1.00 91.88 85 GLU A CA 1
ATOM 662 C C . GLU A 1 85 ? 1.941 -17.521 -0.626 1.00 91.88 85 GLU A C 1
ATOM 664 O O . GLU A 1 85 ? 2.176 -16.565 0.127 1.00 91.88 85 GLU A O 1
ATOM 669 N N . PRO A 1 86 ? 0.768 -17.607 -1.284 1.00 91.69 86 PRO A N 1
ATOM 670 C CA . PRO A 1 86 ? -0.379 -16.796 -0.899 1.00 91.69 86 PRO A CA 1
ATOM 671 C C . PRO A 1 86 ? -0.705 -17.033 0.576 1.00 91.69 86 PRO A C 1
ATOM 673 O O . PRO A 1 86 ? -0.582 -18.156 1.070 1.00 91.69 86 PRO A O 1
ATOM 676 N N . PHE A 1 87 ? -1.146 -15.995 1.282 1.00 86.75 87 PHE A N 1
ATOM 677 C CA . PHE A 1 87 ? -1.516 -16.149 2.683 1.00 86.75 87 PHE A CA 1
ATOM 678 C C . PHE A 1 87 ? -2.612 -17.204 2.836 1.00 86.75 87 PHE A C 1
ATOM 680 O O . PHE A 1 87 ? -3.602 -17.177 2.104 1.00 86.75 87 PHE A O 1
ATOM 687 N N . PRO A 1 88 ? -2.462 -18.154 3.773 1.00 76.75 88 PRO A N 1
ATOM 688 C CA . PRO A 1 88 ? -3.445 -19.202 3.929 1.00 76.75 88 PRO A CA 1
ATOM 689 C C . PRO A 1 88 ? -4.765 -18.592 4.387 1.00 76.75 88 PRO A C 1
ATOM 691 O O . PRO A 1 88 ? -4.831 -17.836 5.357 1.00 76.75 88 PRO A O 1
ATOM 694 N N . PHE A 1 89 ? -5.831 -18.989 3.708 1.00 72.19 89 PHE A N 1
ATOM 695 C CA . PHE A 1 89 ? -7.188 -18.682 4.108 1.00 72.19 89 PHE A CA 1
ATOM 696 C C . PHE A 1 89 ? -7.865 -19.994 4.490 1.00 72.19 89 PHE A C 1
ATOM 698 O O . PHE A 1 89 ? -8.203 -20.802 3.629 1.00 72.19 89 PHE A O 1
ATOM 705 N N . GLU A 1 90 ? -8.017 -20.257 5.789 1.00 70.75 90 GLU A N 1
ATOM 706 C CA . GLU A 1 90 ? -8.502 -21.555 6.270 1.00 70.75 90 GLU A CA 1
ATOM 707 C C . GLU A 1 90 ? -9.897 -21.866 5.701 1.00 70.75 90 GLU A C 1
ATOM 709 O O . GLU A 1 90 ? -10.838 -21.092 5.886 1.00 70.75 90 GLU A O 1
ATOM 714 N N . GLY A 1 91 ? -10.024 -23.000 5.004 1.00 67.81 91 GLY A N 1
ATOM 715 C CA . GLY A 1 91 ? -11.245 -23.397 4.293 1.00 67.81 91 GLY A CA 1
ATOM 716 C C . GLY A 1 91 ? -11.326 -22.935 2.832 1.00 67.81 91 GLY A C 1
ATOM 717 O O . GLY A 1 91 ? -12.300 -23.270 2.158 1.00 67.81 91 GLY A O 1
ATOM 718 N N . CYS A 1 92 ? -10.317 -22.218 2.327 1.00 76.19 92 CYS A N 1
ATOM 719 C CA . CYS A 1 92 ? -10.146 -21.909 0.910 1.00 76.19 92 CYS A CA 1
ATOM 720 C C . CYS A 1 92 ? -8.806 -22.443 0.388 1.00 76.19 92 CYS A C 1
ATOM 722 O O . CYS A 1 92 ? -7.800 -22.477 1.091 1.00 76.19 92 CYS A O 1
ATOM 724 N N . GLU A 1 93 ? -8.798 -22.826 -0.879 1.00 82.69 93 GLU A N 1
ATOM 725 C CA . GLU A 1 93 ? -7.596 -23.027 -1.672 1.00 82.69 93 GLU A CA 1
ATOM 726 C C . GLU A 1 93 ? -7.112 -21.659 -2.164 1.00 82.69 93 GLU A C 1
ATOM 728 O O . GLU A 1 93 ? -7.885 -20.901 -2.760 1.00 82.69 93 GLU A O 1
ATOM 733 N N . ALA A 1 94 ? -5.858 -21.326 -1.863 1.00 88.50 94 ALA A N 1
ATOM 734 C CA . ALA A 1 94 ? -5.236 -20.064 -2.237 1.00 88.50 94 ALA A CA 1
ATOM 735 C C . ALA A 1 94 ? -4.200 -20.302 -3.340 1.00 88.50 94 ALA A C 1
ATOM 737 O O . ALA A 1 94 ? -3.355 -21.190 -3.230 1.00 88.50 94 ALA A O 1
ATOM 738 N N . SER A 1 95 ? -4.257 -19.503 -4.400 1.00 91.81 95 SER A N 1
ATOM 739 C CA . SER A 1 95 ? -3.332 -19.597 -5.532 1.00 91.81 95 SER A CA 1
ATOM 740 C C . SER A 1 95 ? -3.115 -18.230 -6.161 1.00 91.81 95 SER A C 1
ATOM 742 O O . SER A 1 95 ? -4.046 -17.433 -6.233 1.00 91.81 95 SER A O 1
ATOM 744 N N . TRP A 1 96 ? -1.922 -17.956 -6.679 1.00 95.38 96 TRP A N 1
ATOM 745 C CA . TRP A 1 96 ? -1.712 -16.781 -7.526 1.00 95.38 96 TRP A CA 1
ATOM 746 C C . TRP A 1 96 ? -2.487 -16.914 -8.832 1.00 95.38 96 TRP A C 1
ATOM 748 O O . TRP A 1 96 ? -2.532 -17.997 -9.421 1.00 95.38 96 TRP A O 1
ATOM 758 N N . ARG A 1 97 ? -3.068 -15.810 -9.317 1.00 92.75 97 ARG A N 1
ATOM 759 C CA . ARG A 1 97 ? -3.640 -15.800 -10.666 1.00 92.75 97 ARG A CA 1
ATOM 760 C C . ARG A 1 97 ? -2.562 -16.176 -11.688 1.00 92.75 97 ARG A C 1
ATOM 762 O O . ARG A 1 97 ? -1.448 -15.659 -11.589 1.00 92.75 97 ARG A O 1
ATOM 769 N N . PRO A 1 98 ? -2.876 -17.027 -12.680 1.00 93.06 98 PRO A N 1
ATOM 770 C CA . PRO A 1 98 ? -1.947 -17.317 -13.763 1.00 93.06 98 PRO A CA 1
ATOM 771 C C . PRO A 1 98 ? -1.515 -16.031 -14.470 1.00 93.06 98 PRO A C 1
ATOM 773 O O . PRO A 1 98 ? -2.339 -15.146 -14.713 1.00 93.06 98 PRO A O 1
ATOM 776 N N . PHE A 1 99 ? -0.236 -15.943 -14.817 1.00 94.44 99 PHE A N 1
ATOM 777 C CA . PHE A 1 99 ? 0.328 -14.807 -15.533 1.00 94.44 99 PHE A CA 1
ATOM 778 C C . PHE A 1 99 ? 1.383 -15.270 -16.537 1.00 94.44 99 PHE A C 1
ATOM 780 O O . PHE A 1 99 ? 2.014 -16.312 -16.365 1.00 94.44 99 PHE A O 1
ATOM 787 N N . ASP A 1 100 ? 1.586 -14.458 -17.572 1.00 93.75 100 ASP A N 1
ATOM 788 C CA . ASP A 1 100 ? 2.630 -14.644 -18.571 1.00 93.75 100 ASP A CA 1
ATOM 789 C C . ASP A 1 100 ? 3.656 -13.519 -18.460 1.00 93.75 100 ASP A C 1
ATOM 791 O O . ASP A 1 100 ? 3.309 -12.337 -18.425 1.00 93.75 100 ASP A O 1
ATOM 795 N N . VAL A 1 101 ? 4.939 -13.878 -18.444 1.00 94.25 101 VAL A N 1
ATOM 796 C CA . VAL A 1 101 ? 6.011 -12.883 -18.377 1.00 94.25 101 VAL A CA 1
ATOM 797 C C . VAL A 1 101 ? 6.197 -12.174 -19.725 1.00 94.25 101 VAL A C 1
ATOM 799 O O . VAL A 1 101 ? 6.436 -12.806 -20.760 1.00 94.25 101 VAL A O 1
ATOM 802 N N . GLY A 1 102 ? 6.089 -10.844 -19.703 1.00 92.88 102 GLY A N 1
ATOM 803 C CA . GLY A 1 102 ? 6.270 -9.959 -20.853 1.00 92.88 102 GLY A CA 1
ATOM 804 C C . GLY A 1 102 ? 7.613 -9.225 -20.833 1.00 92.88 102 GLY A C 1
ATOM 805 O O . GLY A 1 102 ? 8.661 -9.816 -20.571 1.00 92.88 102 GLY A O 1
ATOM 806 N N . THR A 1 103 ? 7.572 -7.927 -21.138 1.00 92.56 103 THR A N 1
ATOM 807 C CA . THR A 1 103 ? 8.726 -7.003 -21.091 1.00 92.56 103 THR A CA 1
ATOM 808 C C . THR A 1 103 ? 8.457 -5.792 -20.197 1.00 92.56 103 THR A C 1
ATOM 810 O O . THR A 1 103 ? 9.009 -4.717 -20.415 1.00 92.56 103 THR A O 1
ATOM 813 N N . HIS A 1 104 ? 7.540 -5.940 -19.245 1.00 92.62 104 HIS A N 1
ATOM 814 C CA . HIS A 1 104 ? 7.174 -4.930 -18.260 1.00 92.62 104 HIS A CA 1
ATOM 815 C C . HIS A 1 104 ? 6.948 -5.615 -16.914 1.00 92.62 104 HIS A C 1
ATOM 817 O O . HIS A 1 104 ? 6.664 -6.814 -16.876 1.00 92.62 104 HIS A O 1
ATOM 823 N N . ASP A 1 105 ? 7.058 -4.844 -15.836 1.00 96.25 105 ASP A N 1
ATOM 824 C CA . ASP A 1 105 ? 6.734 -5.314 -14.490 1.00 96.25 105 ASP A CA 1
ATOM 825 C C . ASP A 1 105 ? 5.244 -5.690 -14.391 1.00 96.25 105 ASP A C 1
ATOM 827 O O . ASP A 1 105 ? 4.404 -5.187 -15.146 1.00 96.25 105 ASP A O 1
ATOM 831 N N . LEU A 1 106 ? 4.927 -6.630 -13.503 1.00 95.62 106 LEU A N 1
ATOM 832 C CA . LEU A 1 106 ? 3.602 -7.234 -13.371 1.00 95.62 106 LEU A CA 1
ATOM 833 C C . LEU A 1 106 ? 3.084 -7.103 -11.944 1.00 95.62 106 LEU A C 1
ATOM 835 O O . LEU A 1 106 ? 3.845 -7.214 -10.988 1.00 95.62 106 LEU A O 1
ATOM 839 N N . GLU A 1 107 ? 1.770 -6.962 -11.810 1.00 97.12 107 GLU A N 1
ATOM 840 C CA . GLU A 1 107 ? 1.063 -7.133 -10.543 1.00 97.12 107 GLU A CA 1
ATOM 841 C C . GLU A 1 107 ? 0.202 -8.397 -10.623 1.00 97.12 107 GLU A C 1
ATOM 843 O O . GLU A 1 107 ? -0.607 -8.555 -11.541 1.00 97.12 107 GLU A O 1
ATOM 848 N N . VAL A 1 108 ? 0.377 -9.307 -9.666 1.00 96.44 108 VAL A N 1
ATOM 849 C CA . VAL A 1 108 ? -0.333 -10.587 -9.598 1.00 96.44 108 VAL A CA 1
ATOM 850 C C . VAL A 1 108 ? -1.057 -10.674 -8.265 1.00 96.44 108 VAL A C 1
ATOM 852 O O . VAL A 1 108 ? -0.446 -10.659 -7.200 1.00 96.44 108 VAL A O 1
ATOM 855 N N . LYS A 1 109 ? -2.383 -10.786 -8.322 1.00 93.12 109 LYS A N 1
ATOM 856 C CA . LYS A 1 109 ? -3.230 -10.897 -7.129 1.00 93.12 109 LYS A CA 1
ATOM 857 C C . LYS A 1 109 ? -3.455 -12.353 -6.756 1.00 93.12 109 LYS A C 1
ATOM 859 O O . LYS A 1 109 ? -3.610 -13.207 -7.636 1.00 93.12 109 LYS A O 1
ATOM 864 N N . ALA A 1 110 ? -3.510 -12.622 -5.458 1.00 91.50 110 ALA A N 1
ATOM 865 C CA . ALA A 1 110 ? -3.952 -13.911 -4.953 1.00 91.50 110 ALA A CA 1
ATOM 866 C C . ALA A 1 110 ? -5.436 -14.146 -5.296 1.00 91.50 110 ALA A C 1
ATOM 868 O O . ALA A 1 110 ? -6.255 -13.225 -5.318 1.00 91.50 110 ALA A O 1
ATOM 869 N N . GLU A 1 111 ? -5.783 -15.394 -5.581 1.00 88.31 111 GLU A N 1
ATOM 870 C CA . GLU A 1 111 ? -7.140 -15.874 -5.809 1.00 88.31 111 GLU A CA 1
ATOM 871 C C . GLU A 1 111 ? -7.482 -16.928 -4.751 1.00 88.31 111 GLU A C 1
ATOM 873 O O . GLU A 1 111 ? -6.678 -17.815 -4.463 1.00 88.31 111 GLU A O 1
ATOM 878 N N . TYR A 1 112 ? -8.688 -16.828 -4.188 1.00 85.56 112 TYR A N 1
ATOM 879 C CA . TYR A 1 112 ? -9.161 -17.685 -3.102 1.00 85.56 112 TYR A CA 1
ATOM 880 C C . TYR A 1 112 ? -10.434 -18.426 -3.523 1.00 85.56 112 TYR A C 1
ATOM 882 O O . TYR A 1 112 ? -11.452 -17.806 -3.845 1.00 85.56 112 TYR A O 1
ATOM 890 N N . ARG A 1 113 ? -10.404 -19.766 -3.506 1.00 81.06 113 ARG A N 1
ATOM 891 C CA . ARG A 1 113 ? -11.525 -20.642 -3.895 1.00 81.06 113 ARG A CA 1
ATOM 892 C C . ARG A 1 113 ? -11.968 -21.524 -2.726 1.00 81.06 113 ARG A C 1
ATOM 894 O O . ARG A 1 113 ? -11.179 -22.254 -2.156 1.00 81.06 113 ARG A O 1
ATOM 901 N N . GLY A 1 114 ? -13.249 -21.491 -2.376 1.00 75.94 114 GLY A N 1
ATOM 902 C CA . GLY A 1 114 ? -13.817 -22.201 -1.214 1.00 75.94 114 GLY A CA 1
ATOM 903 C C . GLY A 1 114 ? -15.345 -22.076 -1.159 1.00 75.94 114 GLY A C 1
ATOM 904 O O . GLY A 1 114 ? -15.928 -21.732 -2.182 1.00 75.94 114 GLY A O 1
ATOM 905 N N . PRO A 1 115 ? -16.031 -22.331 -0.033 1.00 70.88 115 PRO A N 1
ATOM 906 C CA . PRO A 1 115 ? -17.425 -21.932 0.240 1.00 70.88 115 PRO A CA 1
ATOM 907 C C . PRO A 1 115 ? -17.524 -20.519 0.857 1.00 70.88 115 PRO A C 1
ATOM 909 O O . PRO A 1 115 ? -16.529 -19.985 1.336 1.00 70.88 115 PRO A O 1
ATOM 912 N N . ALA A 1 116 ? -18.682 -19.854 0.761 1.00 74.56 116 ALA A N 1
ATOM 913 C CA . ALA A 1 116 ? -18.887 -18.556 1.424 1.00 74.56 116 ALA A CA 1
ATOM 914 C C . ALA A 1 116 ? -19.023 -18.750 2.945 1.00 74.56 116 ALA 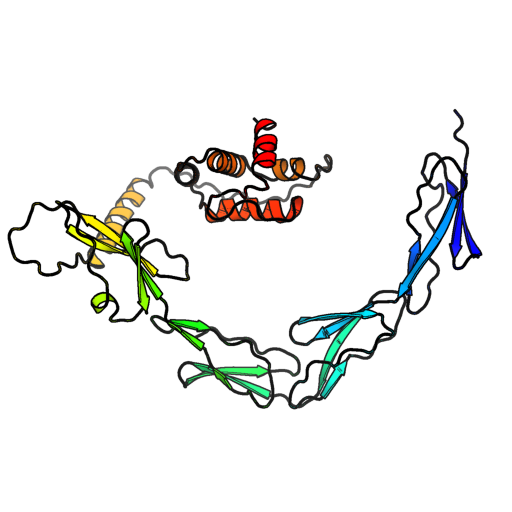A C 1
ATOM 916 O O . ALA A 1 116 ? -19.414 -19.831 3.392 1.00 74.56 116 ALA A O 1
ATOM 917 N N . PHE A 1 117 ? -18.712 -17.721 3.732 1.00 75.44 117 PHE A N 1
ATOM 918 C CA . PHE A 1 117 ? -18.797 -17.768 5.192 1.00 75.44 117 PHE A CA 1
ATOM 919 C C . PHE A 1 117 ? -19.346 -16.452 5.747 1.00 75.44 117 PHE A C 1
ATOM 921 O O . PHE A 1 117 ? -19.372 -15.427 5.070 1.00 75.44 117 PHE A O 1
ATOM 928 N N . VAL A 1 118 ? -19.804 -16.503 6.993 1.00 79.62 118 VAL A N 1
ATOM 929 C CA . VAL A 1 118 ? -20.418 -15.368 7.683 1.00 79.62 118 VAL A CA 1
ATOM 930 C C . VAL A 1 118 ? -19.550 -15.002 8.873 1.00 79.62 118 VAL A C 1
ATOM 932 O O . VAL A 1 118 ? -19.182 -15.889 9.640 1.00 79.62 118 VAL A O 1
ATOM 935 N N . VAL A 1 119 ? -19.246 -13.720 9.047 1.00 83.38 119 VAL A N 1
ATOM 936 C CA . VAL A 1 119 ? -18.547 -13.186 10.221 1.00 83.38 119 VAL A CA 1
ATOM 937 C C . VAL A 1 119 ? -19.566 -12.517 11.137 1.00 83.38 119 VAL A C 1
ATOM 939 O O . VAL A 1 119 ? -20.419 -11.753 10.696 1.00 83.38 119 VAL A O 1
ATOM 942 N N . ARG A 1 120 ? -19.503 -12.824 12.431 1.00 86.56 120 ARG A N 1
ATOM 943 C CA . ARG A 1 120 ? -20.353 -12.264 13.485 1.00 86.56 120 ARG A CA 1
ATOM 944 C C . ARG A 1 120 ? -19.505 -11.375 14.378 1.00 86.56 120 ARG A C 1
ATOM 946 O O . ARG A 1 120 ? -18.520 -11.830 14.958 1.00 86.56 120 ARG A O 1
ATOM 953 N N . PHE A 1 121 ? -19.916 -10.127 14.516 1.00 89.50 121 PHE A N 1
ATOM 954 C CA . PHE A 1 121 ? -19.258 -9.149 15.365 1.00 89.50 121 PHE A CA 1
ATOM 955 C C . PHE A 1 121 ? -19.927 -9.137 16.734 1.00 89.50 121 PHE A C 1
ATOM 957 O O . PHE A 1 121 ? -21.148 -9.007 16.836 1.00 89.50 121 PHE A O 1
ATOM 964 N N . MET A 1 122 ? -19.122 -9.310 17.777 1.00 89.81 122 MET A N 1
ATOM 965 C CA . MET A 1 122 ? -19.561 -9.472 19.156 1.00 89.81 122 MET A CA 1
ATOM 966 C C . MET A 1 122 ? -18.998 -8.339 20.018 1.00 89.81 122 MET A C 1
ATOM 968 O O . MET A 1 122 ? -17.783 -8.160 20.058 1.00 89.81 122 MET A O 1
ATOM 972 N N . ALA A 1 123 ? -19.837 -7.626 20.762 1.00 89.56 123 ALA A N 1
ATOM 973 C CA . ALA A 1 123 ? -19.409 -6.638 21.753 1.00 89.56 123 ALA A CA 1
ATOM 974 C C . ALA A 1 123 ? -20.033 -6.977 23.108 1.00 89.56 123 ALA A C 1
ATOM 976 O O . ALA A 1 123 ? -21.221 -7.273 23.178 1.00 89.56 123 ALA A O 1
ATOM 977 N N . ASP A 1 124 ? -19.216 -7.026 24.166 1.00 86.06 124 ASP A N 1
ATOM 978 C CA . ASP A 1 124 ? -19.649 -7.391 25.528 1.00 86.06 124 ASP A CA 1
ATOM 979 C C . ASP A 1 124 ? -20.490 -8.688 25.616 1.00 86.06 124 ASP A C 1
ATOM 981 O O . ASP A 1 124 ? -21.319 -8.871 26.501 1.00 86.06 124 ASP A O 1
ATOM 985 N N . GLY A 1 125 ? -20.236 -9.638 24.708 1.00 84.06 125 GLY A N 1
ATOM 986 C CA . GLY A 1 125 ? -20.920 -10.935 24.653 1.00 84.06 125 GLY A CA 1
ATOM 987 C C . GLY A 1 125 ? -22.188 -10.963 23.792 1.00 84.06 125 GLY A C 1
ATOM 988 O O . GLY A 1 125 ? -22.686 -12.052 23.504 1.00 84.06 125 GLY A O 1
ATOM 989 N N . GLU A 1 126 ? -22.659 -9.816 23.307 1.00 86.38 126 GLU A N 1
ATOM 990 C CA . GLU A 1 126 ? -23.821 -9.701 22.424 1.00 86.38 126 GLU A CA 1
ATOM 991 C C . GLU A 1 126 ? -23.406 -9.576 20.957 1.00 86.38 126 GLU A C 1
ATOM 993 O O . GLU A 1 126 ? -22.363 -9.007 20.634 1.00 86.38 126 GLU A O 1
ATOM 998 N N . GLN A 1 127 ? -24.210 -10.135 20.049 1.00 89.62 127 GLN A N 1
ATOM 999 C CA . GLN A 1 127 ? -23.972 -9.991 18.614 1.00 89.62 127 GLN A CA 1
ATOM 1000 C C . GLN A 1 127 ? -24.499 -8.633 18.157 1.00 89.62 127 GLN A C 1
ATOM 1002 O O . GLN A 1 127 ? -25.703 -8.397 18.204 1.00 89.62 127 GLN A O 1
ATOM 1007 N N . VAL A 1 128 ? -23.607 -7.781 17.659 1.00 90.25 128 VAL A N 1
ATOM 1008 C CA . VAL A 1 128 ? -23.947 -6.414 17.237 1.00 90.25 128 VAL A CA 1
ATOM 1009 C C . VAL A 1 128 ? -24.050 -6.264 15.726 1.00 90.25 128 VAL A C 1
ATOM 1011 O O . VAL A 1 128 ? -24.787 -5.410 15.247 1.00 90.25 128 VAL A O 1
ATOM 1014 N N . ALA A 1 129 ? -23.368 -7.121 14.965 1.00 87.81 129 ALA A N 1
ATOM 1015 C CA . ALA A 1 129 ? -23.497 -7.159 13.515 1.00 87.81 129 ALA A CA 1
ATOM 1016 C C . ALA A 1 129 ? -23.154 -8.539 12.948 1.00 87.81 129 ALA A C 1
ATOM 1018 O O . ALA A 1 129 ? -22.592 -9.408 13.626 1.00 87.81 129 ALA A O 1
ATOM 1019 N N . MET A 1 130 ? -23.501 -8.730 11.681 1.00 87.25 130 MET A N 1
ATOM 1020 C CA . MET A 1 130 ? -23.207 -9.928 10.913 1.00 87.25 130 MET A CA 1
ATOM 1021 C C . MET A 1 130 ? -22.948 -9.528 9.465 1.00 87.25 130 MET A C 1
ATOM 1023 O O . MET A 1 130 ? -23.743 -8.781 8.907 1.00 87.25 130 MET A O 1
ATOM 1027 N N . GLU A 1 131 ? -21.876 -10.052 8.881 1.00 83.69 131 GLU A N 1
ATOM 1028 C CA . GLU A 1 131 ? -21.473 -9.770 7.504 1.00 83.69 131 GLU A CA 1
ATOM 1029 C C . GLU A 1 131 ? -21.277 -11.087 6.751 1.00 83.69 131 GLU A C 1
ATOM 1031 O O . GLU A 1 131 ? -20.613 -12.006 7.244 1.00 83.69 131 GLU A O 1
ATOM 1036 N N . GLU A 1 132 ? -21.860 -11.197 5.558 1.00 79.50 132 GLU A N 1
ATOM 1037 C CA . GLU A 1 132 ? -21.580 -12.309 4.651 1.00 79.50 132 GLU A CA 1
ATOM 1038 C C . GLU A 1 132 ? -20.357 -11.967 3.805 1.00 79.50 132 GLU A C 1
ATOM 1040 O O . GLU A 1 132 ? -20.398 -11.088 2.947 1.00 79.50 132 GLU A O 1
ATOM 1045 N N . CYS A 1 133 ? -19.255 -12.674 4.030 1.00 70.94 133 CYS A N 1
ATOM 1046 C CA . CYS A 1 133 ? -18.009 -12.376 3.346 1.00 70.94 133 CYS A CA 1
ATOM 1047 C C . CYS A 1 133 ? -17.865 -13.222 2.088 1.00 70.94 133 CYS A C 1
ATOM 1049 O O . CYS A 1 133 ? -17.974 -14.458 2.102 1.00 70.94 133 CYS A O 1
ATOM 1051 N N . ARG A 1 134 ? -17.552 -12.539 0.986 1.00 64.31 134 ARG A N 1
ATOM 1052 C CA . ARG A 1 134 ? -17.015 -13.187 -0.207 1.00 64.31 134 ARG A CA 1
ATOM 1053 C C . ARG A 1 134 ? -15.563 -13.594 0.065 1.00 64.31 134 ARG A C 1
ATOM 1055 O O . ARG A 1 134 ? -14.884 -13.049 0.929 1.00 64.31 134 ARG A O 1
ATOM 1062 N N . LYS A 1 135 ? -15.111 -14.645 -0.613 1.00 67.00 135 LYS A N 1
ATOM 1063 C CA . LYS A 1 135 ? -13.827 -15.303 -0.318 1.00 67.00 135 LYS A CA 1
ATOM 1064 C C . LYS A 1 135 ? -12.672 -14.411 -0.754 1.00 67.00 135 LYS A C 1
ATOM 1066 O O . LYS A 1 135 ? -12.704 -13.900 -1.869 1.00 67.00 135 LYS A O 1
ATOM 1071 N N . GLY A 1 136 ? -11.645 -14.297 0.085 1.00 64.00 136 GLY A N 1
ATOM 1072 C CA . GLY A 1 136 ? -10.480 -13.461 -0.212 1.00 64.00 136 GLY A CA 1
ATOM 1073 C C . GLY A 1 136 ? -10.746 -11.958 -0.097 1.00 64.00 136 GLY A C 1
ATOM 1074 O O . GLY A 1 136 ? -9.964 -11.176 -0.622 1.00 64.00 136 GLY A O 1
ATOM 1075 N N . GLU A 1 137 ? -11.830 -11.558 0.570 1.00 70.88 137 GLU A N 1
ATOM 1076 C CA . GLU A 1 137 ? -12.103 -10.171 0.939 1.00 70.88 137 GLU A CA 1
ATOM 1077 C C . GLU A 1 137 ? -12.163 -10.063 2.467 1.00 70.88 137 GLU A C 1
ATOM 1079 O O . GLU A 1 137 ? -12.628 -10.978 3.159 1.00 70.88 137 GLU A O 1
ATOM 1084 N N . LEU A 1 138 ? -11.668 -8.947 3.001 1.00 71.94 138 LEU A N 1
ATOM 1085 C CA . LEU A 1 138 ? -11.837 -8.626 4.413 1.00 71.94 138 LEU A CA 1
ATOM 1086 C C . LEU A 1 138 ? -13.303 -8.248 4.682 1.00 71.94 138 LEU A C 1
ATOM 1088 O O . LEU A 1 138 ? -13.898 -7.536 3.870 1.00 71.94 138 LEU A O 1
ATOM 1092 N N . PRO A 1 139 ? -13.899 -8.683 5.809 1.00 75.75 139 PRO A N 1
ATOM 1093 C CA . PRO A 1 139 ? -15.209 -8.190 6.209 1.00 75.75 139 PRO A CA 1
ATOM 1094 C C . PRO A 1 139 ? -15.166 -6.676 6.407 1.00 75.75 139 PRO A C 1
ATOM 1096 O O . PRO A 1 139 ? -14.229 -6.153 7.015 1.00 75.75 139 PRO A O 1
ATOM 1099 N N . ALA A 1 140 ? -16.225 -5.989 5.984 1.00 81.38 140 ALA A N 1
ATOM 1100 C CA . ALA A 1 140 ? -16.448 -4.615 6.401 1.00 81.38 140 ALA A CA 1
ATOM 1101 C C . ALA A 1 140 ? -16.641 -4.578 7.927 1.00 81.38 140 ALA A C 1
ATOM 1103 O O . ALA A 1 140 ? -17.470 -5.304 8.481 1.00 81.38 140 ALA A O 1
ATOM 1104 N N . LEU A 1 141 ? -15.847 -3.755 8.617 1.00 83.19 141 LEU A N 1
ATOM 1105 C CA . LEU A 1 141 ? -15.965 -3.599 10.064 1.00 83.19 141 LEU A CA 1
ATOM 1106 C C . LEU A 1 141 ? -17.158 -2.686 10.388 1.00 83.19 141 LEU A C 1
ATOM 1108 O O . LEU A 1 141 ? -17.200 -1.556 9.895 1.00 83.19 141 LEU A O 1
ATOM 1112 N N . PRO A 1 142 ? -18.116 -3.125 11.223 1.00 86.69 142 PRO A N 1
ATOM 1113 C CA . PRO A 1 142 ? -19.199 -2.265 11.685 1.00 86.69 142 PRO A CA 1
ATOM 1114 C C . PRO A 1 142 ? -18.665 -1.196 12.656 1.00 86.69 142 PRO A C 1
ATOM 1116 O O . PRO A 1 142 ? -17.573 -1.357 13.212 1.00 86.69 142 PRO A O 1
ATOM 1119 N N . PRO A 1 143 ? -19.432 -0.130 12.944 1.00 86.00 143 PRO A N 1
ATOM 1120 C CA . PRO A 1 143 ? -19.085 0.789 14.025 1.00 86.00 143 PRO A CA 1
ATOM 1121 C C . PRO A 1 143 ? -18.961 0.031 15.354 1.00 86.00 143 PRO A C 1
ATOM 1123 O O . PRO A 1 143 ? -19.788 -0.826 15.677 1.00 86.00 143 PRO A O 1
ATOM 1126 N N . VAL A 1 144 ? -17.906 0.325 16.119 1.00 87.50 144 VAL A N 1
ATOM 1127 C CA . VAL A 1 144 ? -17.702 -0.287 17.438 1.00 87.50 144 VAL A CA 1
ATOM 1128 C C . VAL A 1 144 ? -18.726 0.309 18.409 1.00 87.50 144 VAL A C 1
ATOM 1130 O O . VAL A 1 144 ? -18.791 1.533 18.523 1.00 87.50 144 VAL A O 1
ATOM 1133 N N . PRO A 1 145 ? -19.508 -0.511 19.132 1.00 87.38 145 PRO A N 1
ATOM 1134 C CA . PRO A 1 145 ? -20.442 -0.004 20.130 1.00 87.38 145 PRO A CA 1
ATOM 1135 C C . PRO A 1 145 ? -19.728 0.795 21.219 1.00 87.38 145 PRO A C 1
ATOM 1137 O O . PRO A 1 145 ? -18.692 0.367 21.739 1.00 87.38 145 PRO A O 1
ATOM 1140 N N . GLU A 1 146 ? -20.293 1.939 21.593 1.00 80.06 146 GLU A N 1
ATOM 1141 C CA . GLU A 1 146 ? -19.736 2.774 22.650 1.00 80.06 146 GLU A CA 1
ATOM 1142 C C . GLU A 1 146 ? -19.858 2.098 24.016 1.00 80.06 146 GLU A C 1
ATOM 1144 O O . GLU A 1 146 ? -20.904 1.567 24.391 1.00 80.06 146 GLU A O 1
ATOM 1149 N N . LYS A 1 147 ? -18.782 2.178 24.800 1.00 76.94 147 LYS A N 1
ATOM 1150 C CA . LYS A 1 147 ? -18.756 1.700 26.178 1.00 76.94 147 LYS A CA 1
ATOM 1151 C C . LYS A 1 147 ? -18.188 2.786 27.072 1.00 76.94 147 LYS A C 1
ATOM 1153 O O . LYS A 1 147 ? -17.030 3.176 26.945 1.00 76.94 147 LYS A O 1
ATOM 1158 N N . ARG A 1 148 ? -19.013 3.287 27.994 1.00 71.25 148 ARG A N 1
ATOM 1159 C CA . ARG A 1 148 ? -18.657 4.420 28.858 1.00 71.25 148 ARG A CA 1
ATOM 1160 C C . ARG A 1 148 ? -17.348 4.159 29.605 1.00 71.25 148 ARG A C 1
ATOM 1162 O O . ARG A 1 148 ? -17.268 3.232 30.406 1.00 71.25 148 ARG A O 1
ATOM 1169 N N . GLY A 1 149 ? -16.365 5.030 29.392 1.00 67.75 149 GLY A N 1
ATOM 1170 C CA . GLY A 1 149 ? -15.055 4.949 30.041 1.00 67.75 149 GLY A CA 1
ATOM 1171 C C . GLY A 1 149 ? -14.059 3.999 29.386 1.00 67.75 149 GLY A C 1
ATOM 1172 O O . GLY A 1 149 ? -12.993 3.773 29.949 1.00 67.75 149 GLY A O 1
ATOM 1173 N N . TYR A 1 150 ? -14.379 3.475 28.205 1.00 77.62 150 TYR A N 1
ATOM 1174 C CA . TYR A 1 150 ? -13.491 2.630 27.425 1.00 77.62 150 TYR A CA 1
ATOM 1175 C C . TYR A 1 150 ? -13.356 3.175 26.008 1.00 77.62 150 TYR A C 1
ATOM 1177 O O . TYR A 1 150 ? -14.313 3.681 25.424 1.00 77.62 150 TYR A O 1
ATOM 1185 N N . ARG A 1 151 ? -12.172 2.998 25.432 1.00 78.88 151 ARG A N 1
ATOM 1186 C CA . ARG A 1 151 ? -11.951 3.083 23.994 1.00 78.88 151 ARG A CA 1
ATOM 1187 C C . ARG A 1 151 ? -12.154 1.692 23.402 1.00 78.88 151 ARG A C 1
ATOM 1189 O O . ARG A 1 151 ? -11.445 0.758 23.773 1.00 78.88 151 ARG A O 1
ATOM 1196 N N . GLY A 1 152 ? -13.152 1.557 22.534 1.00 82.56 152 GLY A N 1
ATOM 1197 C CA . GLY A 1 152 ? -13.446 0.315 21.825 1.00 82.56 152 GLY A CA 1
ATOM 1198 C C . GLY A 1 152 ? -12.712 0.227 20.487 1.00 82.56 152 GLY A C 1
ATOM 1199 O O . GLY A 1 152 ? -12.529 1.239 19.814 1.00 82.56 152 GLY A O 1
ATOM 1200 N N . GLY A 1 153 ? -12.334 -0.983 20.084 1.00 85.94 153 GLY A N 1
ATOM 1201 C CA . GLY A 1 153 ? -11.771 -1.282 18.770 1.00 85.94 153 GLY A CA 1
ATOM 1202 C C . GLY A 1 153 ? -12.109 -2.703 18.327 1.00 85.94 153 GLY A C 1
ATOM 1203 O O . GLY A 1 153 ? -12.271 -3.597 19.157 1.00 85.94 153 GLY A O 1
ATOM 1204 N N . TRP A 1 154 ? -12.204 -2.930 17.018 1.00 86.75 154 TRP A N 1
ATOM 1205 C CA . TRP A 1 154 ? -12.141 -4.289 16.482 1.00 86.75 154 TRP A CA 1
ATOM 1206 C C . TRP A 1 154 ? -10.671 -4.687 16.319 1.00 86.75 154 TRP A C 1
ATOM 1208 O O . TRP A 1 154 ? -9.884 -3.875 15.829 1.00 86.75 154 TRP A O 1
ATOM 1218 N N . PRO A 1 155 ? -10.277 -5.915 16.688 1.00 82.00 155 PRO A N 1
ATOM 1219 C CA . PRO A 1 155 ? -8.944 -6.404 16.372 1.00 82.00 155 PRO A CA 1
ATOM 1220 C C . PRO A 1 155 ? -8.778 -6.532 14.855 1.00 82.00 155 PRO A C 1
ATOM 1222 O O . PRO A 1 155 ? -9.763 -6.655 14.122 1.00 82.00 155 PRO A O 1
ATOM 1225 N N . ALA A 1 156 ? -7.529 -6.573 14.385 1.00 73.12 156 ALA A N 1
ATOM 1226 C CA . ALA A 1 156 ? -7.239 -6.886 12.989 1.00 73.12 156 ALA A CA 1
ATOM 1227 C C . ALA A 1 156 ? -7.908 -8.218 12.609 1.00 73.12 156 ALA A C 1
ATOM 1229 O O . ALA A 1 156 ? -7.640 -9.269 13.207 1.00 73.12 156 ALA A O 1
ATOM 1230 N N . VAL A 1 157 ? -8.823 -8.167 11.639 1.00 69.62 157 VAL A N 1
ATOM 1231 C CA . VAL A 1 157 ? -9.580 -9.344 11.223 1.00 69.62 157 VAL A CA 1
ATOM 1232 C C . VAL A 1 157 ? -8.814 -10.048 10.122 1.00 69.62 157 VAL A C 1
ATOM 1234 O O . VAL A 1 157 ? -8.742 -9.571 8.999 1.00 69.62 157 VAL A O 1
ATOM 1237 N N . VAL A 1 158 ? -8.281 -11.219 10.450 1.00 67.25 158 VAL A N 1
ATOM 1238 C CA . VAL A 1 158 ? -7.862 -12.208 9.458 1.00 67.25 158 VAL A CA 1
ATOM 1239 C C . VAL A 1 158 ? -9.043 -13.158 9.289 1.00 67.25 158 VAL A C 1
ATOM 1241 O O . VAL A 1 158 ? -9.357 -13.890 10.238 1.00 67.25 158 VAL A O 1
ATOM 1244 N N . PRO A 1 159 ? -9.762 -13.125 8.156 1.00 62.00 159 PRO A N 1
ATOM 1245 C CA . PRO A 1 159 ? -10.908 -13.986 7.983 1.00 62.00 159 PRO A CA 1
ATOM 1246 C C . PRO A 1 159 ? -10.388 -15.421 7.825 1.00 62.00 159 PRO A C 1
ATOM 1248 O O . PRO A 1 159 ? -9.552 -15.722 6.980 1.00 62.00 159 PRO A O 1
ATOM 1251 N N . CYS A 1 160 ? -10.838 -16.314 8.697 1.00 59.75 160 CYS A N 1
ATOM 1252 C CA . CYS A 1 160 ? -10.548 -17.739 8.616 1.00 59.75 160 CYS A CA 1
ATOM 1253 C C . CYS A 1 160 ? -11.786 -18.516 9.064 1.00 59.75 160 CYS A C 1
ATOM 1255 O O . CYS A 1 160 ? -12.530 -18.056 9.935 1.00 59.75 160 CYS A O 1
ATOM 1257 N N . ALA A 1 161 ? -12.027 -19.702 8.496 1.00 57.97 161 ALA A N 1
ATOM 1258 C CA . ALA A 1 161 ? -13.220 -20.496 8.807 1.00 57.97 161 ALA A CA 1
ATOM 1259 C C . ALA A 1 161 ? -13.379 -20.827 10.307 1.00 57.97 161 ALA A C 1
ATOM 1261 O O . ALA A 1 161 ? -14.492 -21.076 10.769 1.00 57.97 161 ALA A O 1
ATOM 1262 N N . ARG A 1 162 ? -12.293 -20.802 11.095 1.00 57.47 162 ARG A N 1
ATOM 1263 C CA . ARG A 1 162 ? -12.342 -20.972 12.556 1.00 57.47 162 ARG A CA 1
ATOM 1264 C C . ARG A 1 162 ? -12.757 -19.717 13.322 1.00 57.47 162 ARG A C 1
ATOM 1266 O O . ARG A 1 162 ? -13.269 -19.839 14.435 1.00 57.47 162 ARG A O 1
ATOM 1273 N N . ARG A 1 163 ? -12.570 -18.521 12.762 1.00 63.91 163 ARG A N 1
ATOM 1274 C CA . ARG A 1 163 ? -12.828 -17.239 13.436 1.00 63.91 163 ARG A CA 1
ATOM 1275 C C . ARG A 1 163 ? -14.044 -16.542 12.834 1.00 63.91 163 ARG A C 1
ATOM 1277 O O . ARG A 1 163 ? -13.979 -15.449 12.294 1.00 63.91 163 ARG A O 1
ATOM 1284 N N . ILE A 1 164 ? -15.184 -17.209 12.997 1.00 75.75 164 ILE A N 1
ATOM 1285 C CA . ILE A 1 164 ? -16.522 -16.723 12.623 1.00 75.75 164 ILE A CA 1
ATOM 1286 C C . ILE A 1 164 ? -17.029 -15.649 13.598 1.00 75.75 164 ILE A C 1
ATOM 1288 O O . ILE A 1 164 ? -17.966 -14.929 13.279 1.00 75.75 164 ILE A O 1
ATOM 1292 N N . LYS A 1 165 ? -16.435 -15.532 14.793 1.00 83.38 165 LYS A N 1
ATOM 1293 C CA . LYS A 1 165 ? -16.782 -14.510 15.787 1.00 83.38 165 LYS A CA 1
ATOM 1294 C C . LYS A 1 165 ? -15.596 -13.583 16.032 1.00 83.38 165 LYS A C 1
ATOM 1296 O O . LYS A 1 165 ? -14.544 -14.039 16.482 1.00 83.38 165 LYS A O 1
ATOM 1301 N N . VAL A 1 166 ? -15.780 -12.296 15.759 1.00 84.38 166 VAL A N 1
ATOM 1302 C CA . VAL A 1 166 ? -14.822 -11.230 16.071 1.00 84.38 166 VAL A CA 1
ATOM 1303 C C . VAL A 1 166 ? -15.337 -10.497 17.299 1.00 84.38 166 VAL A C 1
ATOM 1305 O O . VAL A 1 166 ? -16.491 -10.079 17.323 1.00 84.38 166 VAL A O 1
ATOM 1308 N N . HIS A 1 167 ? -14.504 -10.373 18.327 1.00 85.38 167 HIS A N 1
ATOM 1309 C CA . HIS A 1 167 ? -14.870 -9.717 19.578 1.00 85.38 167 HIS A CA 1
ATOM 1310 C C . HIS A 1 167 ? -14.274 -8.312 19.626 1.00 85.38 167 HIS A C 1
ATOM 1312 O O . HIS A 1 167 ? -13.100 -8.152 19.308 1.00 85.38 167 HIS A O 1
ATOM 1318 N N . ALA A 1 168 ? -15.076 -7.323 20.020 1.00 87.94 168 ALA A N 1
ATOM 1319 C CA . ALA A 1 168 ? -14.598 -5.975 20.282 1.00 87.94 168 ALA A CA 1
ATOM 1320 C C . ALA A 1 168 ? -13.681 -5.989 21.508 1.00 87.94 168 ALA A C 1
ATOM 1322 O O . ALA A 1 168 ? -13.976 -6.633 22.520 1.00 87.94 168 ALA A O 1
ATOM 1323 N N . GLU A 1 169 ? -12.578 -5.261 21.414 1.00 86.62 169 GLU A N 1
ATOM 1324 C CA . GLU A 1 169 ? -11.648 -5.032 22.507 1.00 86.62 169 GLU A CA 1
ATOM 1325 C C . GLU A 1 169 ? -11.918 -3.652 23.105 1.00 86.62 169 GLU A C 1
ATOM 1327 O O . GLU A 1 169 ? -12.058 -2.666 22.383 1.00 86.62 169 GLU A O 1
ATOM 1332 N N . TYR A 1 170 ? -12.007 -3.584 24.433 1.00 83.69 170 TYR A N 1
ATOM 1333 C CA . TYR A 1 170 ? -12.275 -2.350 25.165 1.00 83.69 170 TYR A CA 1
ATOM 1334 C C . TYR A 1 170 ? -11.134 -2.065 26.132 1.00 83.69 170 TYR A C 1
ATOM 1336 O O . TYR A 1 170 ? -10.917 -2.811 27.088 1.00 83.69 170 TYR A O 1
A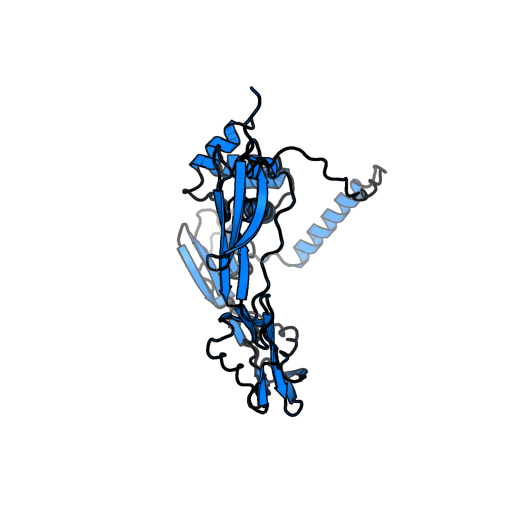TOM 1344 N N . VAL A 1 171 ? -10.437 -0.955 25.907 1.00 80.00 171 VAL A N 1
ATOM 1345 C CA . VAL A 1 171 ? -9.347 -0.486 26.767 1.00 80.00 171 VAL A CA 1
ATOM 1346 C C . VAL A 1 171 ? -9.869 0.648 27.654 1.00 80.00 171 VAL A C 1
ATOM 1348 O O . VAL A 1 171 ? -10.440 1.595 27.111 1.00 80.00 171 VAL A O 1
ATOM 1351 N N . PRO A 1 172 ? -9.716 0.592 28.991 1.00 74.38 172 PRO A N 1
ATOM 1352 C CA . PRO A 1 172 ? -10.124 1.688 29.867 1.00 74.38 172 PRO A CA 1
ATOM 1353 C C . PRO A 1 172 ? -9.417 2.991 29.486 1.00 74.38 172 PRO A C 1
ATOM 1355 O O . PRO A 1 172 ? -8.199 3.009 29.294 1.00 74.38 172 PRO A O 1
ATOM 1358 N N . LEU A 1 173 ? -10.171 4.087 29.405 1.00 73.69 173 LEU A N 1
ATOM 1359 C CA . LEU A 1 173 ? -9.582 5.419 29.279 1.00 73.69 173 LEU A CA 1
ATOM 1360 C C . LEU A 1 173 ? -8.826 5.762 30.566 1.00 73.69 173 LEU A C 1
ATOM 1362 O O . LEU A 1 173 ? -9.205 5.322 31.651 1.00 73.69 173 LEU A O 1
ATOM 1366 N N . ARG A 1 174 ? -7.773 6.573 30.469 1.00 76.19 174 ARG A N 1
ATOM 1367 C CA . ARG A 1 174 ? -7.009 7.036 31.635 1.00 76.19 174 ARG A CA 1
ATOM 1368 C C . ARG A 1 174 ? -7.202 8.530 31.855 1.00 76.19 174 ARG A C 1
ATOM 1370 O O . ARG A 1 174 ? -7.333 9.304 30.910 1.00 76.19 174 ARG A O 1
ATOM 1377 N N . MET A 1 175 ? -7.232 8.923 33.125 1.00 71.56 175 MET A N 1
ATOM 1378 C CA . MET A 1 175 ? -7.306 10.312 33.567 1.00 71.56 175 MET A CA 1
ATOM 1379 C C . MET A 1 175 ? -5.981 10.711 34.198 1.00 71.56 175 MET A C 1
ATOM 1381 O O . MET A 1 175 ? -5.533 10.048 35.135 1.00 71.56 175 MET A O 1
ATOM 1385 N N . ARG A 1 176 ? -5.388 11.810 33.732 1.00 80.06 176 ARG A N 1
ATOM 1386 C CA . ARG A 1 176 ? -4.140 12.359 34.271 1.00 80.06 176 ARG A CA 1
ATOM 1387 C C . ARG A 1 176 ? -4.422 13.628 35.068 1.00 80.06 176 ARG A C 1
ATOM 1389 O O . ARG A 1 176 ? -4.800 14.656 34.519 1.00 80.06 176 ARG A O 1
ATOM 1396 N N . PHE A 1 177 ? -4.179 13.580 36.370 1.00 78.62 177 PHE A N 1
ATOM 1397 C CA . PHE A 1 177 ? -4.319 14.709 37.287 1.00 78.62 177 PHE A CA 1
ATOM 1398 C C . PHE A 1 177 ? -2.993 15.438 37.429 1.00 78.62 177 PHE A C 1
ATOM 1400 O O . PHE A 1 177 ? -2.043 14.869 37.960 1.00 78.62 177 PHE A O 1
ATOM 1407 N N . VAL A 1 178 ? -2.917 16.701 37.013 1.00 78.31 178 VAL A N 1
ATOM 1408 C CA . VAL A 1 178 ? -1.704 17.520 37.160 1.00 78.31 178 VAL A CA 1
ATOM 1409 C C . VAL A 1 178 ? -1.700 18.176 38.541 1.00 78.31 178 VAL A C 1
ATOM 1411 O O . VAL A 1 178 ? -2.430 19.126 38.793 1.00 78.31 178 VAL A O 1
ATOM 1414 N N . THR A 1 179 ? -0.882 17.684 39.468 1.00 73.69 179 THR A N 1
ATOM 1415 C CA . THR A 1 179 ? -0.859 18.158 40.869 1.00 73.69 179 THR A CA 1
ATOM 1416 C C . THR A 1 179 ? 0.180 19.260 41.121 1.00 73.69 179 THR A C 1
ATOM 1418 O O . THR A 1 179 ? 0.267 19.804 42.221 1.00 73.69 179 THR A O 1
ATOM 1421 N N . GLY A 1 180 ? 0.974 19.628 40.116 1.00 67.06 180 GLY A N 1
ATOM 1422 C CA . GLY A 1 180 ? 1.976 20.691 40.198 1.00 67.06 180 GLY A CA 1
ATOM 1423 C C . GLY A 1 180 ? 2.937 20.655 39.014 1.00 67.06 180 GLY A C 1
ATOM 1424 O O . GLY A 1 180 ? 2.788 19.828 38.117 1.00 67.06 180 GLY A O 1
ATOM 1425 N N . ILE A 1 181 ? 3.940 21.537 39.014 1.00 59.97 181 ILE A N 1
ATOM 1426 C CA . ILE A 1 181 ? 4.967 21.576 37.960 1.00 59.97 181 ILE A CA 1
ATOM 1427 C C . ILE A 1 181 ? 5.679 20.214 37.918 1.00 59.97 181 ILE A C 1
ATOM 1429 O O . ILE A 1 181 ? 6.305 19.810 38.898 1.00 59.97 181 ILE A O 1
ATOM 1433 N N . GLY A 1 182 ? 5.517 19.488 36.808 1.00 63.66 182 GLY A N 1
ATOM 1434 C CA . GLY A 1 182 ? 6.110 18.166 36.578 1.00 63.66 182 GLY A CA 1
ATOM 1435 C C . GLY A 1 182 ? 5.517 17.006 37.391 1.00 63.66 182 GLY A C 1
ATOM 1436 O O . GLY A 1 182 ? 6.073 15.912 37.357 1.00 63.66 182 GLY A O 1
ATOM 1437 N N . LYS A 1 183 ? 4.415 17.200 38.133 1.00 70.62 183 LYS A N 1
ATOM 1438 C CA . LYS A 1 183 ? 3.793 16.136 38.944 1.00 70.62 183 LYS A CA 1
ATOM 1439 C C . LYS A 1 183 ? 2.420 15.768 38.408 1.00 70.62 183 LYS A C 1
ATOM 1441 O O . LYS A 1 183 ? 1.553 16.631 38.272 1.00 70.62 183 LYS A O 1
ATOM 1446 N N . SER A 1 184 ? 2.210 14.476 38.169 1.00 80.44 184 SER A N 1
ATOM 1447 C CA . SER A 1 184 ? 0.906 13.949 37.786 1.00 80.44 184 SER A CA 1
ATOM 1448 C C . SER A 1 184 ? 0.578 12.619 38.461 1.00 80.44 184 SER A C 1
ATOM 1450 O O . SER A 1 184 ? 1.467 11.910 38.931 1.00 80.44 184 SER A O 1
ATOM 1452 N N . VAL A 1 185 ? -0.715 12.320 38.553 1.00 81.06 185 VAL A N 1
ATOM 1453 C CA . VAL A 1 185 ? -1.256 11.038 39.018 1.00 81.06 185 VAL A CA 1
ATOM 1454 C C . VAL A 1 185 ? -2.210 10.532 37.948 1.00 81.06 185 VAL A C 1
ATOM 1456 O O . VAL A 1 185 ? -3.081 11.285 37.518 1.00 81.06 185 VAL A O 1
ATOM 1459 N N . CYS A 1 186 ? -2.065 9.275 37.539 1.00 80.75 186 CYS A N 1
ATOM 1460 C CA . CYS A 1 186 ? -2.973 8.650 36.584 1.00 80.75 186 CYS A CA 1
ATOM 1461 C C . CYS A 1 186 ? -3.913 7.680 37.299 1.00 80.75 186 CYS A C 1
ATOM 1463 O O . CYS A 1 186 ? -3.470 6.901 38.143 1.00 80.75 186 CYS A O 1
ATOM 1465 N N . ILE A 1 187 ? -5.193 7.708 36.940 1.00 78.50 187 ILE A N 1
ATOM 1466 C CA . ILE A 1 187 ? -6.180 6.703 37.355 1.00 78.50 187 ILE A CA 1
ATOM 1467 C C . ILE A 1 187 ? -6.979 6.246 36.137 1.00 78.50 187 ILE A C 1
ATOM 1469 O O . ILE A 1 187 ? -7.116 6.993 35.168 1.00 78.50 187 ILE A O 1
ATOM 1473 N N . ASP A 1 188 ? -7.557 5.051 36.205 1.00 78.19 188 ASP A N 1
ATOM 1474 C CA . ASP A 1 188 ? -8.508 4.608 35.189 1.00 78.19 188 ASP A CA 1
ATOM 1475 C C . ASP A 1 188 ? -9.811 5.416 35.291 1.00 78.19 188 ASP A C 1
ATOM 1477 O O . ASP A 1 188 ? -10.369 5.636 36.380 1.00 78.19 188 ASP A O 1
ATOM 1481 N N . TYR A 1 189 ? -10.294 5.859 34.133 1.00 69.62 189 TYR A N 1
ATOM 1482 C CA . TYR A 1 189 ? -11.571 6.530 33.972 1.00 69.62 189 TYR A CA 1
ATOM 1483 C C . TYR A 1 189 ? -12.698 5.535 34.261 1.00 69.62 189 TYR A C 1
ATOM 1485 O O . TYR A 1 189 ? -12.774 4.450 33.691 1.00 69.62 189 TYR A O 1
ATOM 1493 N N . GLY A 1 190 ? -13.620 5.926 35.131 1.00 66.25 190 GLY A N 1
ATOM 1494 C CA . GLY A 1 190 ? -14.773 5.116 35.515 1.00 66.25 190 GLY A CA 1
ATOM 1495 C C . GLY A 1 190 ? -15.837 5.986 36.176 1.00 66.25 190 GLY A C 1
ATOM 1496 O O . GLY A 1 190 ? -15.542 7.119 36.538 1.00 66.25 190 GLY A O 1
ATOM 1497 N N . PRO A 1 191 ? -17.086 5.523 36.336 1.00 66.06 191 PRO A N 1
ATOM 1498 C CA . PRO A 1 191 ? -18.166 6.325 36.934 1.00 66.06 191 PRO A CA 1
ATOM 1499 C C . PRO A 1 191 ? -17.840 6.850 38.346 1.00 66.06 191 PRO A C 1
ATOM 1501 O O . PRO A 1 191 ? -18.355 7.885 38.760 1.00 66.06 191 PRO A O 1
ATOM 1504 N N . ASP A 1 192 ? -16.937 6.170 39.039 1.00 72.25 192 ASP A N 1
ATOM 1505 C CA . ASP A 1 192 ? -16.446 6.409 40.392 1.00 72.25 192 ASP A CA 1
ATOM 1506 C C . ASP A 1 192 ? -15.086 7.138 40.435 1.00 72.25 192 ASP A C 1
ATOM 1508 O O . ASP A 1 192 ? -14.475 7.273 41.495 1.00 72.25 192 ASP A O 1
ATOM 1512 N N . TRP A 1 193 ? -14.595 7.657 39.301 1.00 71.62 193 TRP A N 1
ATOM 1513 C CA . TRP A 1 193 ? -13.289 8.328 39.232 1.00 71.62 193 TRP A CA 1
ATOM 1514 C C . TRP A 1 193 ? -13.156 9.483 40.234 1.00 71.62 193 TRP A C 1
ATOM 1516 O O . TRP A 1 193 ? -12.068 9.732 40.748 1.00 71.62 193 TRP A O 1
ATOM 1526 N N . LYS A 1 194 ? -14.267 10.167 40.547 1.00 70.62 194 LYS A N 1
ATOM 1527 C CA . LYS A 1 194 ? -14.314 11.287 41.500 1.00 70.62 194 LYS A CA 1
ATOM 1528 C C . LYS A 1 194 ? -13.922 10.874 42.918 1.00 70.62 194 LYS A C 1
ATOM 1530 O O . LYS A 1 194 ? -13.367 11.688 43.645 1.00 70.62 194 LYS A O 1
ATOM 1535 N N . GLU A 1 195 ? -14.186 9.627 43.297 1.00 77.75 195 GLU A N 1
ATOM 1536 C CA . GLU A 1 195 ? -13.854 9.084 44.620 1.00 77.75 195 GLU A CA 1
ATOM 1537 C C . GLU A 1 195 ? -12.376 8.689 44.719 1.00 77.75 195 GLU A C 1
ATOM 1539 O O . GLU A 1 195 ? -11.787 8.715 45.796 1.00 77.75 195 GLU A O 1
ATOM 1544 N N . ARG A 1 196 ? -11.760 8.363 43.577 1.00 77.06 196 ARG A N 1
ATOM 1545 C CA . ARG A 1 196 ? -10.333 8.033 43.461 1.00 77.06 196 ARG A CA 1
ATOM 1546 C C . ARG A 1 196 ? -9.451 9.229 43.105 1.00 77.06 196 ARG A C 1
ATOM 1548 O O . ARG A 1 196 ? -8.231 9.081 43.038 1.00 77.06 196 ARG A O 1
ATOM 1555 N N . ALA A 1 197 ? -10.046 10.388 42.828 1.00 76.94 197 ALA A N 1
ATOM 1556 C CA . ALA A 1 197 ? -9.306 11.573 42.425 1.00 76.94 197 ALA A CA 1
ATOM 1557 C C . ALA A 1 197 ? -8.357 12.020 43.556 1.00 76.94 197 ALA A C 1
ATOM 1559 O O . ALA A 1 197 ? -8.769 12.078 44.719 1.00 76.94 197 ALA A O 1
ATOM 1560 N N . PRO A 1 198 ? -7.092 12.364 43.252 1.00 79.94 198 PRO A N 1
ATOM 1561 C CA . PRO A 1 198 ? -6.187 12.908 44.254 1.00 79.94 198 PRO A CA 1
ATOM 1562 C C . PRO A 1 198 ? -6.708 14.253 44.791 1.00 79.94 198 PRO A C 1
ATOM 1564 O O . PRO A 1 198 ? -7.441 14.964 44.093 1.00 79.94 198 PRO A O 1
ATOM 1567 N N . PRO A 1 199 ? -6.309 14.652 46.012 1.00 77.88 199 PRO A N 1
ATOM 1568 C CA . PRO A 1 199 ? -6.668 15.959 46.545 1.00 77.88 199 PRO A CA 1
ATOM 1569 C C . PRO A 1 199 ? -6.115 17.078 45.654 1.00 77.88 199 PRO A C 1
ATOM 1571 O O . PRO A 1 199 ? -4.985 17.001 45.160 1.00 77.88 199 PRO A O 1
ATOM 1574 N N . VAL A 1 200 ? -6.911 18.133 45.460 1.00 75.94 200 VAL A N 1
ATOM 1575 C CA . VAL A 1 200 ? -6.481 19.318 44.708 1.00 75.94 200 VAL A CA 1
ATOM 1576 C C . VAL A 1 200 ? -5.321 19.982 45.465 1.00 75.94 200 VAL A C 1
ATOM 1578 O O . VAL A 1 200 ? -5.417 20.150 46.685 1.00 75.94 200 VAL A O 1
ATOM 1581 N N . PRO A 1 201 ? -4.226 20.376 44.791 1.00 76.31 201 PRO A N 1
ATOM 1582 C CA . PRO A 1 201 ? -3.111 21.040 45.456 1.00 76.31 201 PRO A CA 1
ATOM 1583 C C . PRO A 1 201 ? -3.571 22.314 46.175 1.00 76.31 201 PRO A C 1
ATOM 1585 O O . PRO A 1 201 ? -4.345 23.104 45.641 1.00 76.31 201 PRO A O 1
ATOM 1588 N N . ALA A 1 202 ? -3.104 22.532 47.403 1.00 74.00 202 ALA A N 1
ATOM 1589 C CA . ALA A 1 202 ? -3.512 23.698 48.178 1.00 74.00 202 ALA A CA 1
ATOM 1590 C C . ALA A 1 202 ? -2.840 24.978 47.651 1.00 74.00 202 ALA A C 1
ATOM 1592 O O . ALA A 1 202 ? -1.619 25.033 47.489 1.00 74.00 202 ALA A O 1
ATOM 1593 N N . ARG A 1 203 ? -3.621 26.050 47.462 1.00 64.31 203 ARG A N 1
ATOM 1594 C CA . ARG A 1 203 ? -3.113 27.387 47.115 1.00 64.31 203 ARG A CA 1
ATOM 1595 C C . ARG A 1 203 ? -3.642 28.425 48.102 1.00 64.31 203 ARG A C 1
ATOM 1597 O O . ARG A 1 203 ? -4.844 28.626 48.235 1.00 64.31 203 ARG A O 1
ATOM 1604 N N . LYS A 1 204 ? -2.735 29.104 48.809 1.00 67.44 204 LYS A N 1
ATOM 1605 C CA . LYS A 1 204 ? -3.079 30.036 49.897 1.00 67.44 204 LYS A CA 1
ATOM 1606 C C . LYS A 1 204 ? -4.014 31.155 49.419 1.00 67.44 204 LYS A C 1
ATOM 1608 O O . LYS A 1 204 ? -3.642 31.927 48.541 1.00 67.44 204 LYS A O 1
ATOM 1613 N N . GLY A 1 205 ? -5.184 31.277 50.050 1.00 59.78 205 GLY A N 1
ATOM 1614 C CA . GLY A 1 205 ? -6.187 32.300 49.721 1.00 59.78 205 GLY A CA 1
ATOM 1615 C C . GLY A 1 205 ? -7.083 31.957 48.525 1.00 59.78 205 GLY A C 1
ATOM 1616 O O . GLY A 1 205 ? -7.781 32.839 48.029 1.00 59.78 205 GLY A O 1
ATOM 1617 N N . PHE A 1 206 ? -7.055 30.704 48.063 1.00 60.56 206 PHE A N 1
ATOM 1618 C CA . PHE A 1 206 ? -7.881 30.206 46.970 1.00 60.56 206 PHE A CA 1
ATOM 1619 C C . PHE A 1 206 ? -8.518 28.862 47.339 1.00 60.56 206 PHE A C 1
ATOM 1621 O O . PHE A 1 206 ? -7.902 28.043 48.018 1.00 60.56 206 PHE A O 1
ATOM 1628 N N . THR A 1 207 ? -9.730 28.625 46.847 1.00 69.12 207 THR A N 1
ATOM 1629 C CA . THR A 1 207 ? -10.393 27.316 46.875 1.00 69.12 207 THR A CA 1
ATOM 1630 C C . THR A 1 207 ? -10.180 26.653 45.518 1.00 69.12 207 THR A C 1
ATOM 1632 O O . THR A 1 207 ? -10.412 27.289 44.488 1.00 69.12 207 THR A O 1
ATOM 1635 N N . GLY A 1 208 ? -9.671 25.419 45.511 1.00 65.44 208 GLY A N 1
ATOM 1636 C CA . GLY A 1 208 ? -9.310 24.688 44.294 1.00 65.44 208 GLY A CA 1
ATOM 1637 C C . GLY A 1 208 ? -10.336 23.624 43.888 1.00 65.44 208 GLY A C 1
ATOM 1638 O O . GLY A 1 208 ? -10.990 23.046 44.750 1.00 65.44 208 GLY A O 1
ATOM 1639 N N . GLY A 1 209 ? -10.435 23.330 42.591 1.00 73.56 209 GLY A N 1
ATOM 1640 C CA . GLY A 1 209 ? -11.211 22.226 42.012 1.00 73.56 209 GLY A CA 1
ATOM 1641 C C . GLY A 1 209 ? -10.499 21.616 40.799 1.00 73.56 209 GLY A C 1
ATOM 1642 O O . GLY A 1 209 ? -9.630 22.256 40.213 1.00 73.56 209 GLY A O 1
ATOM 1643 N N . TRP A 1 210 ? -10.839 20.386 40.413 1.00 73.81 210 TRP A N 1
ATOM 1644 C CA . TRP A 1 210 ? -10.329 19.778 39.178 1.00 73.81 210 TRP A CA 1
ATOM 1645 C C . TRP A 1 210 ? -11.163 20.237 37.980 1.00 73.81 210 TRP A C 1
ATOM 1647 O O . TRP A 1 210 ? -12.374 20.028 37.963 1.00 73.81 210 TRP A O 1
ATOM 1657 N N . ALA A 1 211 ? -10.522 20.840 36.983 1.00 69.81 211 ALA A N 1
ATOM 1658 C CA . ALA A 1 211 ? -11.136 21.201 35.711 1.00 69.81 211 ALA A CA 1
ATOM 1659 C C . ALA A 1 211 ? -10.584 20.315 34.592 1.00 69.81 211 ALA A C 1
ATOM 1661 O O . ALA A 1 211 ? -9.390 20.007 34.572 1.00 69.81 211 ALA A O 1
ATOM 1662 N N . VAL A 1 212 ? -11.458 19.914 33.671 1.00 64.94 212 VAL A N 1
ATOM 1663 C CA . VAL A 1 212 ? -11.083 19.148 32.478 1.00 64.94 212 VAL A CA 1
ATOM 1664 C C . VAL A 1 212 ? -10.302 20.074 31.543 1.00 64.94 212 VAL A C 1
ATOM 1666 O O . VAL A 1 212 ? -10.745 21.183 31.249 1.00 64.94 212 VAL A O 1
ATOM 1669 N N . GLY A 1 213 ? -9.097 19.657 31.164 1.00 56.34 213 GLY A N 1
ATOM 1670 C CA . GLY A 1 213 ? -8.263 20.329 30.174 1.00 56.34 213 GLY A CA 1
ATOM 1671 C C . GLY A 1 213 ? -8.736 20.055 28.741 1.00 56.34 213 GLY A C 1
ATOM 1672 O O . GLY A 1 213 ? -9.693 19.307 28.554 1.00 56.34 213 GLY A O 1
ATOM 1673 N N . PRO A 1 214 ? -8.088 20.663 27.733 1.00 50.09 214 PRO A N 1
ATOM 1674 C CA . PRO A 1 214 ? -8.371 20.359 26.331 1.00 50.09 214 PRO A CA 1
ATOM 1675 C C . PRO A 1 214 ? -8.173 18.861 26.060 1.00 50.09 214 PRO A C 1
ATOM 1677 O O . PRO A 1 214 ? -7.219 18.267 26.563 1.00 50.09 214 PRO A O 1
ATOM 1680 N N . ASP A 1 215 ? -9.117 18.276 25.326 1.00 45.75 215 ASP A N 1
ATOM 1681 C CA . ASP A 1 215 ? -9.157 16.856 24.970 1.00 45.75 215 ASP A CA 1
ATOM 1682 C C . ASP A 1 215 ? -8.153 16.576 23.841 1.00 45.75 215 ASP A C 1
ATOM 1684 O O . ASP A 1 215 ? -8.201 17.235 22.802 1.00 45.75 215 ASP A O 1
ATOM 1688 N N . ASP A 1 216 ? -7.237 15.630 24.054 1.00 46.38 216 ASP A N 1
ATOM 1689 C CA . ASP A 1 216 ? -6.292 15.139 23.040 1.00 46.38 216 ASP A CA 1
ATOM 1690 C C . ASP A 1 216 ? -6.727 13.788 22.438 1.00 46.38 216 ASP A C 1
ATOM 1692 O O . ASP A 1 216 ? -6.029 13.211 21.603 1.00 46.38 216 ASP A O 1
ATOM 1696 N N . GLY A 1 217 ? -7.894 13.270 22.843 1.00 47.44 217 GLY A N 1
ATOM 1697 C CA . GLY A 1 217 ? -8.470 12.026 22.339 1.00 47.44 217 GLY A CA 1
ATOM 1698 C C . GLY A 1 217 ? -7.811 10.742 22.860 1.00 47.44 217 GLY A C 1
ATOM 1699 O O . GLY A 1 217 ? -8.248 9.650 22.485 1.00 47.44 217 GLY A O 1
ATOM 1700 N N . MET A 1 218 ? -6.794 10.829 23.727 1.00 48.00 218 MET A N 1
ATOM 1701 C CA . MET A 1 218 ? -6.077 9.674 24.293 1.00 48.00 218 MET A CA 1
ATOM 1702 C C . MET A 1 218 ? -6.095 9.655 25.829 1.00 48.00 218 MET A C 1
ATOM 1704 O O . MET A 1 218 ? -6.176 8.573 26.421 1.00 48.00 218 MET A O 1
ATOM 1708 N N . GLU A 1 219 ? -6.072 10.816 26.491 1.00 57.72 219 GLU A N 1
ATOM 1709 C CA . GLU A 1 219 ? -6.141 10.941 27.948 1.00 57.72 219 GLU A CA 1
ATOM 1710 C C . GLU A 1 219 ? -7.022 12.118 28.392 1.00 57.72 219 GLU A C 1
ATOM 1712 O O . GLU A 1 219 ? -6.958 13.224 27.867 1.00 57.72 219 GLU A O 1
ATOM 1717 N N . VAL A 1 220 ? -7.805 11.927 29.460 1.00 65.44 220 VAL A N 1
ATOM 1718 C CA . VAL A 1 220 ? -8.525 13.052 30.078 1.00 65.44 220 VAL A CA 1
ATOM 1719 C C . VAL A 1 220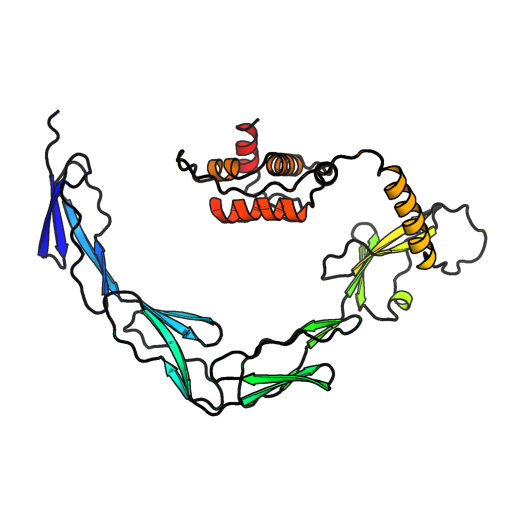 ? -7.586 13.748 31.059 1.00 65.44 220 VAL A C 1
ATOM 1721 O O . VAL A 1 220 ? -7.348 13.254 32.166 1.00 65.44 220 VAL A O 1
ATOM 1724 N N . ILE A 1 221 ? -7.048 14.904 30.678 1.00 69.38 221 ILE A N 1
ATOM 1725 C CA . ILE A 1 221 ? -6.168 15.693 31.546 1.00 69.38 221 ILE A CA 1
ATOM 1726 C C . ILE A 1 221 ? -7.013 16.577 32.466 1.00 69.38 221 ILE A C 1
ATOM 1728 O O . ILE A 1 221 ? -7.851 17.344 32.004 1.00 69.38 221 ILE A O 1
ATOM 1732 N N . LEU A 1 222 ? -6.766 16.527 33.777 1.00 75.00 222 LEU A N 1
ATOM 1733 C CA . LEU A 1 222 ? -7.391 17.417 34.756 1.00 75.00 222 LEU A CA 1
ATOM 1734 C C . LEU A 1 222 ? -6.352 18.340 35.377 1.00 75.00 222 LEU A C 1
ATOM 1736 O O . LEU A 1 222 ? -5.350 17.894 35.944 1.00 75.00 222 LEU A O 1
ATOM 1740 N N . LYS A 1 223 ? -6.617 19.645 35.298 1.00 74.31 223 LYS A N 1
ATOM 1741 C CA . LYS A 1 223 ? -5.781 20.700 35.878 1.00 74.31 223 LYS A CA 1
ATOM 1742 C C . LYS A 1 223 ? -6.495 21.344 37.072 1.00 74.31 223 LYS A C 1
ATOM 1744 O O . LYS A 1 223 ? -7.723 21.447 37.074 1.00 74.31 223 LYS A O 1
ATOM 1749 N N . PRO A 1 224 ? -5.756 21.782 38.101 1.00 71.75 224 PRO A N 1
ATOM 1750 C CA . PRO A 1 224 ? -6.346 22.417 39.261 1.00 71.75 224 PRO A CA 1
ATOM 1751 C C . PRO A 1 224 ? -6.723 23.859 38.911 1.00 71.75 224 PRO A C 1
ATOM 1753 O O . PRO A 1 224 ? -5.874 24.672 38.544 1.00 71.75 224 PRO A O 1
ATOM 1756 N N . LEU A 1 225 ? -8.005 24.174 39.036 1.00 71.62 225 LEU A N 1
ATOM 1757 C CA . LEU A 1 225 ? -8.568 25.507 38.881 1.00 71.62 225 LEU A CA 1
ATOM 1758 C C . LEU A 1 225 ? -8.765 26.134 40.263 1.00 71.62 225 LEU A C 1
ATOM 1760 O O . LEU A 1 225 ? -9.200 25.454 41.188 1.00 71.62 225 LEU A O 1
ATOM 1764 N N . TYR A 1 226 ? -8.471 27.424 40.413 1.00 69.94 226 TYR A N 1
ATOM 1765 C CA . TYR A 1 226 ? -8.512 28.118 41.702 1.00 69.94 226 TYR A CA 1
ATOM 1766 C C . TYR A 1 226 ? -9.426 29.339 41.653 1.00 69.94 226 TYR A C 1
ATOM 1768 O O . TYR A 1 226 ? -9.234 30.218 40.816 1.00 69.94 226 TYR A O 1
ATOM 1776 N N . VAL A 1 227 ? -10.351 29.443 42.607 1.00 66.25 227 VAL A N 1
ATOM 1777 C CA . VAL A 1 227 ? -11.227 30.608 42.786 1.00 66.25 227 VAL A CA 1
ATOM 1778 C C . VAL A 1 227 ? -10.828 31.360 44.055 1.00 66.25 227 VAL A C 1
ATOM 1780 O O . VAL A 1 227 ? -10.560 30.763 45.099 1.00 66.25 227 VAL A O 1
ATOM 1783 N N . LYS A 1 228 ? -10.754 32.691 43.974 1.00 45.88 228 LYS A N 1
ATOM 1784 C CA . LYS A 1 228 ? -10.369 33.556 45.097 1.00 45.88 228 LYS A CA 1
ATOM 1785 C C . LYS A 1 228 ? -11.540 33.704 46.075 1.00 45.88 228 LYS A C 1
ATOM 1787 O O . LYS A 1 228 ? -12.402 34.558 45.891 1.00 45.88 228 LYS A O 1
ATOM 1792 N N . GLY A 1 229 ? -11.570 32.882 47.119 1.00 49.84 229 GLY A N 1
ATOM 1793 C CA . GLY A 1 229 ? -12.531 32.991 48.219 1.00 49.84 229 GLY A CA 1
ATOM 1794 C C . GLY A 1 229 ? -11.970 33.776 49.409 1.00 49.84 229 GLY A C 1
ATOM 1795 O O . GLY A 1 229 ? -10.781 33.687 49.719 1.00 49.84 229 GLY A O 1
ATOM 1796 N N . LYS A 1 230 ? -12.822 34.529 50.123 1.00 33.69 230 LYS A N 1
ATOM 1797 C CA . LYS A 1 230 ? -12.506 34.957 51.502 1.00 33.69 230 LYS A CA 1
ATOM 1798 C C . LYS A 1 230 ? -12.320 33.699 52.371 1.00 33.69 230 LYS A C 1
ATOM 1800 O O . LYS A 1 230 ? -13.041 32.730 52.156 1.00 33.69 230 LYS A O 1
ATOM 1805 N N . PRO A 1 231 ? -11.399 33.701 53.352 1.00 32.66 231 PRO A N 1
ATOM 1806 C CA . PRO A 1 231 ? -11.106 32.512 54.146 1.00 32.66 231 PRO A CA 1
ATOM 1807 C C . PRO A 1 231 ? -12.352 32.080 54.930 1.00 32.66 231 PRO A C 1
ATOM 1809 O O . PRO A 1 231 ? -12.812 32.816 55.806 1.00 32.66 231 PRO A O 1
ATOM 1812 N N . SER A 1 232 ? -12.903 30.902 54.634 1.00 33.88 232 SER A N 1
ATOM 1813 C CA . SER A 1 232 ? -13.887 30.266 55.507 1.00 33.88 232 SER A CA 1
ATOM 1814 C C . SER A 1 232 ? -13.158 29.700 56.728 1.00 33.88 232 SER A C 1
ATOM 1816 O O . SER A 1 232 ? -12.198 28.942 56.623 1.00 33.88 232 SER A O 1
ATOM 1818 N N . LYS A 1 233 ? -13.592 30.116 57.920 1.00 35.66 233 LYS A N 1
ATOM 1819 C CA . LYS A 1 233 ? -13.244 29.454 59.179 1.00 35.66 233 LYS A CA 1
ATOM 1820 C C . LYS A 1 233 ? -14.183 28.254 59.345 1.00 35.66 233 LYS A C 1
ATOM 1822 O O . LYS A 1 233 ? -15.374 28.466 59.539 1.00 35.66 233 LYS A O 1
ATOM 1827 N N . GLY A 1 234 ? -13.669 27.029 59.291 1.00 31.95 234 GLY A N 1
ATOM 1828 C CA . GLY A 1 234 ? -14.429 25.802 59.577 1.00 31.95 234 GLY A CA 1
ATOM 1829 C C . GLY A 1 234 ? -13.789 24.570 58.929 1.00 31.95 234 GLY A C 1
ATOM 1830 O O . GLY A 1 234 ? -13.071 24.751 57.950 1.00 31.95 234 GLY A O 1
ATOM 1831 N N . PRO A 1 235 ? -13.971 23.356 59.486 1.00 32.53 235 PRO A N 1
ATOM 1832 C CA . PRO A 1 235 ? -13.214 22.171 59.085 1.00 32.53 235 PRO A CA 1
ATOM 1833 C C . PRO A 1 235 ? -13.488 21.805 57.621 1.00 32.53 235 PRO A C 1
ATOM 1835 O O . PRO A 1 235 ? -14.638 21.838 57.185 1.00 32.53 235 PRO A O 1
ATOM 1838 N N . ASP A 1 236 ? -12.417 21.477 56.893 1.00 40.84 236 ASP A N 1
ATOM 1839 C CA . ASP A 1 236 ? -12.407 21.076 55.483 1.00 40.84 236 ASP A CA 1
ATOM 1840 C C . ASP A 1 236 ? -13.388 19.925 55.225 1.00 40.84 236 ASP A C 1
ATOM 1842 O O . ASP A 1 236 ? -13.112 18.757 55.499 1.00 40.84 236 ASP A O 1
ATOM 1846 N N . VAL A 1 237 ? -14.542 20.270 54.663 1.00 33.03 237 VAL A N 1
ATOM 1847 C CA . VAL A 1 237 ? -15.403 19.344 53.928 1.00 33.03 237 VAL A CA 1
ATOM 1848 C C . VAL A 1 237 ? -15.117 19.614 52.448 1.00 33.03 237 VAL A C 1
ATOM 1850 O O . VAL A 1 237 ? -15.117 20.788 52.066 1.00 33.03 237 VAL A O 1
ATOM 1853 N N . PRO A 1 238 ? -14.839 18.599 51.607 1.00 35.31 238 PRO A N 1
ATOM 1854 C CA . PRO A 1 238 ? -14.477 18.815 50.209 1.00 35.31 238 PRO A CA 1
ATOM 1855 C C . PRO A 1 238 ? -15.645 19.466 49.457 1.00 35.31 238 PRO A C 1
ATOM 1857 O O . PRO A 1 238 ? -16.610 18.811 49.069 1.00 35.31 238 PRO A O 1
ATOM 1860 N N . GLY A 1 239 ? -15.570 20.784 49.281 1.00 32.00 239 GLY A N 1
ATOM 1861 C CA . GLY A 1 239 ? -16.527 21.554 48.501 1.00 32.00 239 GLY A CA 1
ATOM 1862 C C . GLY A 1 239 ? -16.282 21.323 47.017 1.00 32.00 239 GLY A C 1
ATOM 1863 O O . GLY A 1 239 ? -15.370 21.904 46.436 1.00 32.00 239 GLY A O 1
ATOM 1864 N N . VAL A 1 240 ? -17.101 20.475 46.402 1.00 32.81 240 VAL A N 1
ATOM 1865 C CA . VAL A 1 240 ? -17.193 20.362 44.946 1.00 32.81 240 VAL A CA 1
ATOM 1866 C C . VAL A 1 240 ? -17.887 21.627 44.429 1.00 32.81 240 VAL A C 1
ATOM 1868 O O . VAL A 1 240 ? -19.079 21.812 44.658 1.00 32.81 240 VAL A O 1
ATOM 1871 N N . LEU A 1 241 ? -17.165 22.508 43.733 1.00 32.56 241 LEU A N 1
ATOM 1872 C CA . LEU A 1 241 ? -17.790 23.529 42.887 1.00 32.56 241 LEU A CA 1
ATOM 1873 C C . LEU A 1 241 ? -18.298 22.829 41.621 1.00 32.56 241 LEU A C 1
ATOM 1875 O O . LEU A 1 241 ? -17.553 22.638 40.663 1.00 32.56 241 LEU A O 1
ATOM 1879 N N . VAL A 1 242 ? -19.554 22.381 41.655 1.00 35.62 242 VAL A N 1
ATOM 1880 C CA . VAL A 1 242 ? -20.291 21.954 40.462 1.00 35.62 242 VAL A CA 1
ATOM 1881 C C . VAL A 1 242 ? -20.825 23.226 39.808 1.00 35.62 242 VAL A C 1
ATOM 1883 O O . VAL A 1 242 ? -21.667 23.899 40.398 1.00 35.62 242 VAL A O 1
ATOM 1886 N N . PHE A 1 243 ? -20.344 23.580 38.615 1.00 34.22 243 PHE A N 1
ATOM 1887 C CA . PHE A 1 243 ? -21.163 24.419 37.742 1.00 34.22 243 PHE A CA 1
ATOM 1888 C C . PHE A 1 243 ? -22.315 23.535 37.276 1.00 34.22 243 PHE A C 1
ATOM 1890 O O . PHE A 1 243 ? -22.100 22.561 36.553 1.00 34.22 243 PHE A O 1
ATOM 1897 N N . ASP A 1 244 ? -23.502 23.809 37.816 1.00 36.72 244 ASP A N 1
ATOM 1898 C CA . ASP A 1 244 ? -24.730 23.116 37.451 1.00 36.72 244 ASP A CA 1
ATOM 1899 C C . ASP A 1 244 ? -24.969 23.307 35.951 1.00 36.72 244 ASP A C 1
ATOM 1901 O O . ASP A 1 244 ? -24.776 24.408 35.423 1.00 36.72 244 ASP A O 1
ATOM 1905 N N . ARG A 1 245 ? -25.343 22.234 35.253 1.00 40.84 245 ARG A N 1
ATOM 1906 C CA . ARG A 1 245 ? -25.492 22.244 33.788 1.00 40.84 245 ARG A CA 1
ATOM 1907 C C . ARG A 1 245 ? -26.559 23.266 33.345 1.00 40.84 245 ARG A C 1
ATOM 1909 O O . ARG A 1 245 ? -26.419 23.853 32.278 1.00 40.84 245 ARG A O 1
ATOM 1916 N N . ASP A 1 246 ? -27.500 23.586 34.234 1.00 37.94 246 ASP A N 1
ATOM 1917 C CA . ASP A 1 246 ? -28.561 24.584 34.048 1.00 37.94 246 ASP A CA 1
ATOM 1918 C C . ASP A 1 246 ? -28.057 26.045 34.084 1.00 37.94 246 ASP A C 1
ATOM 1920 O O . ASP A 1 246 ? -28.692 26.940 33.526 1.00 37.94 246 ASP A O 1
ATOM 1924 N N . MET A 1 247 ? -26.902 26.331 34.707 1.00 37.12 247 MET A N 1
ATOM 1925 C CA . MET A 1 247 ? -26.309 27.681 34.673 1.00 37.12 247 MET A CA 1
ATOM 1926 C C . MET A 1 247 ? -25.526 27.958 33.386 1.00 37.12 247 MET A C 1
ATOM 1928 O O . MET A 1 247 ? -25.322 29.122 33.044 1.00 37.12 247 MET A O 1
ATOM 1932 N N . VAL A 1 248 ? -25.104 26.914 32.666 1.00 43.34 248 VAL A N 1
ATOM 1933 C CA . VAL A 1 248 ? -24.432 27.050 31.365 1.00 43.34 248 VAL A CA 1
ATOM 1934 C C . VAL A 1 248 ? -25.454 27.280 30.248 1.00 43.34 248 VAL A C 1
ATOM 1936 O O . VAL A 1 248 ? -25.195 28.095 29.370 1.00 43.34 248 VAL A O 1
ATOM 1939 N N . GLU A 1 249 ? -26.642 26.667 30.318 1.00 40.66 249 GLU A N 1
ATOM 1940 C CA . GLU A 1 249 ? -27.741 26.953 29.378 1.00 40.66 249 GLU A CA 1
ATOM 1941 C C . GLU A 1 249 ? -28.279 28.385 29.523 1.00 40.66 249 GLU A C 1
ATOM 1943 O O . GLU A 1 249 ? -28.464 29.068 28.521 1.00 40.66 249 GLU A O 1
ATOM 1948 N N . LYS A 1 250 ? -28.402 28.917 30.748 1.00 37.03 250 LYS A N 1
ATOM 1949 C CA . LYS A 1 250 ? -28.800 30.325 30.949 1.00 37.03 250 LYS A CA 1
ATOM 1950 C C . LYS A 1 250 ? -27.770 31.344 30.449 1.00 37.03 250 LYS A C 1
ATOM 1952 O O . LYS A 1 250 ? -28.141 32.435 30.034 1.00 37.03 250 LYS A O 1
ATOM 1957 N N . ALA A 1 251 ? -26.483 30.992 30.477 1.00 37.81 251 ALA A N 1
ATOM 1958 C CA . ALA A 1 251 ? -25.422 31.819 29.901 1.00 37.81 251 ALA A CA 1
ATOM 1959 C C . ALA A 1 251 ? -25.366 31.729 28.363 1.00 37.81 251 ALA A C 1
ATOM 1961 O O . ALA A 1 251 ? -24.815 32.625 27.728 1.00 37.81 251 ALA A O 1
ATOM 1962 N N . LEU A 1 252 ? -25.932 30.668 27.771 1.00 38.47 252 LEU A N 1
ATOM 1963 C CA . LEU A 1 252 ? -26.136 30.547 26.326 1.00 38.47 252 LEU A CA 1
ATOM 1964 C C . LEU A 1 252 ? -27.357 31.360 25.861 1.00 38.47 252 LEU A C 1
ATOM 1966 O O . LEU A 1 252 ? -27.273 31.999 24.818 1.00 38.47 252 LEU A O 1
ATOM 1970 N N . GLU A 1 253 ? -28.431 31.443 26.657 1.00 41.47 253 GLU A N 1
ATOM 1971 C CA . GLU A 1 253 ? -29.584 32.318 26.357 1.00 41.47 253 GLU A CA 1
ATOM 1972 C C . GLU A 1 253 ? -29.220 33.819 26.393 1.00 41.47 253 GLU A C 1
ATOM 1974 O O . GLU A 1 253 ? -29.680 34.587 25.548 1.00 41.47 253 GLU A O 1
ATOM 1979 N N . ASP A 1 254 ? -28.325 34.246 27.295 1.00 40.53 254 ASP A N 1
ATOM 1980 C CA . ASP A 1 254 ? -27.783 35.621 27.302 1.00 40.53 254 ASP A CA 1
ATOM 1981 C C . ASP A 1 254 ? -26.883 35.914 26.075 1.00 40.53 254 ASP A C 1
ATOM 1983 O O . ASP A 1 254 ? -26.669 37.077 25.722 1.00 40.53 254 ASP A O 1
ATOM 1987 N N . LEU A 1 255 ? -26.367 34.878 25.402 1.00 39.53 255 LEU A N 1
ATOM 1988 C CA . LEU A 1 255 ? -25.519 34.980 24.206 1.00 39.53 255 LEU A CA 1
ATOM 1989 C C . LEU A 1 255 ? -26.346 35.100 22.911 1.00 39.53 255 LEU A C 1
ATOM 1991 O O . LEU A 1 255 ? -25.921 35.809 21.996 1.00 39.53 255 LEU A O 1
ATOM 1995 N N . ASP A 1 256 ? -27.553 34.525 22.870 1.00 38.97 256 ASP A N 1
ATOM 1996 C CA . ASP A 1 256 ? -28.511 34.721 21.767 1.00 38.97 256 ASP A CA 1
ATOM 1997 C C . ASP A 1 256 ? -29.093 36.149 21.746 1.00 38.97 256 ASP A C 1
ATOM 1999 O O . ASP A 1 256 ? -29.354 36.699 20.675 1.00 38.97 256 ASP A O 1
ATOM 2003 N N . PHE A 1 257 ? -29.185 36.830 22.899 1.00 32.81 257 PHE A N 1
ATOM 2004 C CA . PHE A 1 257 ? -29.570 38.250 22.946 1.00 32.81 257 PHE A CA 1
ATOM 2005 C C . PHE A 1 257 ? -28.499 39.173 22.331 1.00 32.81 257 PHE A C 1
ATOM 2007 O O . PHE A 1 257 ? -28.816 40.197 21.722 1.00 32.81 257 PHE A O 1
ATOM 2014 N N . VAL A 1 258 ? -27.215 38.809 22.438 1.00 38.16 258 VAL A N 1
ATOM 2015 C CA . VAL A 1 258 ? -26.115 39.557 21.800 1.00 38.16 258 VAL A CA 1
ATOM 2016 C C . VAL A 1 258 ? -26.074 39.295 20.288 1.00 38.16 258 VAL A C 1
ATOM 2018 O O . VAL A 1 258 ? -25.720 40.202 19.530 1.00 38.16 258 VAL A O 1
ATOM 2021 N N . ALA A 1 259 ? -26.501 38.107 19.840 1.00 37.38 259 ALA A N 1
ATOM 2022 C CA . ALA A 1 259 ? -26.630 37.766 18.423 1.00 37.38 259 ALA A CA 1
ATOM 2023 C C . ALA A 1 259 ? -27.786 38.518 17.725 1.00 37.38 259 ALA A C 1
ATOM 2025 O O . ALA A 1 259 ? -27.618 38.962 16.587 1.00 37.38 259 ALA A O 1
ATOM 2026 N N . GLU A 1 260 ? -28.918 38.755 18.404 1.00 36.88 260 GLU A N 1
ATOM 2027 C CA . GLU A 1 260 ? -30.020 39.562 17.846 1.00 36.88 260 GLU A CA 1
ATOM 2028 C C . GLU A 1 260 ? -29.688 41.062 17.765 1.00 36.88 260 GLU A C 1
ATOM 2030 O O . GLU A 1 260 ? -30.034 41.722 16.784 1.00 36.88 260 GLU A O 1
ATOM 2035 N N . VAL A 1 261 ? -28.961 41.618 18.743 1.00 36.56 261 VAL A N 1
ATOM 2036 C CA . VAL A 1 261 ? -28.593 43.050 18.748 1.00 36.56 261 VAL A CA 1
ATOM 2037 C C . VAL A 1 261 ? -27.592 43.400 17.634 1.00 36.56 261 VAL A C 1
ATOM 2039 O O . VAL A 1 261 ? -27.517 44.554 17.208 1.00 36.56 261 VAL A O 1
ATOM 2042 N N . TRP A 1 262 ? -26.859 42.417 17.104 1.00 34.50 262 TRP A N 1
ATOM 2043 C CA . TRP A 1 262 ? -25.912 42.614 15.999 1.00 34.50 262 TRP A CA 1
ATOM 2044 C C . TRP A 1 262 ? -26.510 42.324 14.607 1.00 34.50 262 TRP A C 1
ATOM 2046 O O . TRP A 1 262 ? -25.866 42.618 13.600 1.00 34.50 262 TRP A O 1
ATOM 2056 N N . CYS A 1 263 ? -27.773 41.887 14.514 1.00 35.66 263 CYS A N 1
ATOM 2057 C CA . CYS A 1 263 ? -28.521 41.756 13.252 1.00 35.66 263 CYS A CA 1
ATOM 2058 C C . CYS A 1 263 ? -29.188 43.074 12.804 1.00 35.66 263 CYS A C 1
ATOM 2060 O O . CYS A 1 263 ? -30.365 43.105 12.453 1.00 35.66 263 CYS A O 1
ATOM 2062 N N . SER A 1 264 ? -28.450 44.190 12.798 1.00 37.88 264 SER A N 1
ATOM 2063 C CA . SER A 1 264 ? -28.927 45.451 12.197 1.00 37.88 264 SER A CA 1
ATOM 2064 C C . SER A 1 264 ? -27.918 46.111 11.258 1.00 37.88 264 SER A C 1
ATOM 2066 O O . SER A 1 264 ? -27.829 47.332 11.164 1.00 37.88 264 SER A O 1
ATOM 2068 N N . THR A 1 265 ? -27.190 45.299 10.488 1.00 39.84 265 THR A N 1
ATOM 2069 C CA . THR A 1 265 ? -26.625 45.778 9.220 1.00 39.84 265 THR A CA 1
ATOM 2070 C C . THR A 1 265 ? -26.747 44.697 8.155 1.00 39.84 265 THR A C 1
ATOM 2072 O O . THR A 1 265 ? -25.961 43.756 8.104 1.00 39.84 265 THR A O 1
ATOM 2075 N N . ASP A 1 266 ? -27.766 44.852 7.310 1.00 44.66 266 ASP A N 1
ATOM 2076 C CA . ASP A 1 266 ? -27.959 44.115 6.067 1.00 44.66 266 ASP A CA 1
ATOM 2077 C C . ASP A 1 266 ? -26.719 44.228 5.170 1.00 44.66 266 ASP A C 1
ATOM 2079 O O . ASP A 1 266 ? -26.508 45.246 4.502 1.00 44.66 266 ASP A O 1
ATOM 2083 N N . ARG A 1 267 ? -25.911 43.166 5.110 1.00 37.62 267 ARG A N 1
ATOM 2084 C CA . ARG A 1 267 ? -25.177 42.815 3.890 1.00 37.62 267 ARG A CA 1
ATOM 2085 C C . ARG A 1 267 ? -24.752 41.353 3.912 1.00 37.62 267 ARG A C 1
ATOM 2087 O O . ARG A 1 267 ? -23.761 40.989 4.530 1.00 37.62 267 ARG A O 1
ATOM 2094 N N . GLU A 1 268 ? -25.514 40.540 3.197 1.00 35.62 268 GLU A N 1
ATOM 2095 C CA . GLU A 1 268 ? -25.168 39.173 2.809 1.00 35.62 268 GLU A CA 1
ATOM 2096 C C . GLU A 1 268 ? -23.830 39.179 2.032 1.00 35.62 268 GLU A C 1
ATOM 2098 O O . GLU A 1 268 ? -23.752 39.814 0.972 1.00 35.62 268 GLU A O 1
ATOM 2103 N N . PRO A 1 269 ? -22.759 38.513 2.501 1.00 34.78 269 PRO A N 1
ATOM 2104 C CA . PRO A 1 269 ? -21.631 38.179 1.649 1.00 34.78 269 PRO A CA 1
ATOM 2105 C C . PRO A 1 269 ? -21.935 36.844 0.963 1.00 34.78 269 PRO A C 1
ATOM 2107 O O . PRO A 1 269 ? -22.033 35.803 1.611 1.00 34.78 269 PRO A O 1
ATOM 2110 N N . GLN A 1 270 ? -22.096 36.879 -0.359 1.00 31.31 270 GLN A N 1
ATOM 2111 C CA . GLN A 1 270 ? -22.157 35.669 -1.176 1.00 31.31 270 GLN A CA 1
ATOM 2112 C C . GLN A 1 270 ? -20.849 34.875 -1.059 1.00 31.31 270 GLN A C 1
ATOM 2114 O O . GLN A 1 270 ? -19.760 35.453 -1.052 1.00 31.31 270 GLN A O 1
ATOM 2119 N N . ALA A 1 271 ? -20.970 33.548 -0.988 1.00 30.19 271 ALA A N 1
ATOM 2120 C CA . ALA A 1 271 ? -19.844 32.623 -1.034 1.00 30.19 271 ALA A CA 1
ATOM 2121 C C . ALA A 1 271 ? -19.052 32.804 -2.345 1.00 30.19 271 ALA A C 1
ATOM 2123 O O . ALA A 1 271 ? -19.674 32.829 -3.410 1.00 30.19 271 ALA A O 1
ATOM 2124 N N . PRO A 1 272 ? -17.712 32.918 -2.317 1.00 33.09 272 PRO A N 1
ATOM 2125 C CA . PRO A 1 272 ? -16.939 32.906 -3.549 1.00 33.09 272 PRO A CA 1
ATOM 2126 C C . PRO A 1 272 ? -16.926 31.492 -4.148 1.00 33.09 272 PRO A C 1
ATOM 2128 O O . PRO A 1 272 ? -16.528 30.524 -3.498 1.00 33.09 272 PRO A O 1
ATOM 2131 N N . GLU A 1 273 ? -17.361 31.386 -5.404 1.00 27.47 273 GLU A N 1
ATOM 2132 C CA . GLU A 1 273 ? -17.115 30.227 -6.261 1.00 27.47 273 GLU A CA 1
ATOM 2133 C C . GLU A 1 273 ? -15.603 30.036 -6.451 1.00 27.47 273 GLU A C 1
ATOM 2135 O O . GLU A 1 273 ? -14.884 30.961 -6.833 1.00 27.47 273 GLU A O 1
ATOM 2140 N N . TYR A 1 274 ? -15.116 28.819 -6.208 1.00 29.53 274 TYR A N 1
ATOM 2141 C CA . TYR A 1 274 ? -13.752 28.427 -6.546 1.00 29.53 274 TYR A CA 1
ATOM 2142 C C . TYR A 1 274 ? -13.647 28.189 -8.057 1.00 29.53 274 TYR A C 1
ATOM 2144 O O . TYR A 1 274 ? -13.993 27.119 -8.558 1.00 29.53 274 TYR A O 1
ATOM 2152 N N . THR A 1 275 ? -13.135 29.172 -8.794 1.00 27.39 275 THR A N 1
ATOM 2153 C CA . THR A 1 275 ? -12.562 28.943 -10.126 1.00 27.39 275 THR A CA 1
ATOM 2154 C C . THR A 1 275 ? -11.119 28.474 -9.992 1.00 27.39 275 THR A C 1
ATOM 2156 O O . THR A 1 275 ? -10.268 29.188 -9.462 1.00 27.39 275 THR A O 1
ATOM 2159 N N . ILE A 1 276 ? -10.855 27.274 -10.508 1.00 33.06 276 ILE A N 1
ATOM 2160 C CA . ILE A 1 276 ? -9.513 26.766 -10.793 1.00 33.06 276 ILE A CA 1
ATOM 2161 C C . ILE A 1 276 ? -8.925 27.662 -11.887 1.00 33.06 276 ILE A C 1
ATOM 2163 O O . ILE A 1 276 ? -9.437 27.670 -13.006 1.00 33.06 276 ILE A O 1
ATOM 2167 N N . ASN A 1 277 ? -7.886 28.428 -11.558 1.00 30.88 277 ASN A N 1
ATOM 2168 C CA . ASN A 1 277 ? -7.099 29.148 -12.551 1.00 30.88 277 ASN A CA 1
ATOM 2169 C C . ASN A 1 277 ? -5.887 28.311 -12.960 1.00 30.88 277 ASN A C 1
ATOM 2171 O O . ASN A 1 277 ? -5.185 27.757 -12.114 1.00 30.88 277 ASN A O 1
ATOM 2175 N N . ASP A 1 278 ? -5.692 28.254 -14.276 1.00 30.16 278 ASP A N 1
ATOM 2176 C CA . ASP A 1 278 ? -4.560 27.673 -14.987 1.00 30.16 278 ASP A CA 1
ATOM 2177 C C . ASP A 1 278 ? -3.207 28.048 -14.371 1.00 30.16 278 ASP A C 1
ATOM 2179 O O . ASP A 1 278 ? -2.920 29.212 -14.081 1.00 30.16 278 ASP A O 1
ATOM 2183 N N . VAL A 1 279 ? -2.351 27.035 -14.253 1.00 32.16 279 VAL A N 1
ATOM 2184 C CA . VAL A 1 279 ? -0.941 27.162 -13.890 1.00 32.16 279 VAL A CA 1
ATOM 2185 C C . VAL A 1 279 ? -0.176 27.655 -15.117 1.00 32.16 279 VAL A C 1
ATOM 2187 O O . VAL A 1 279 ? 0.065 26.900 -16.059 1.00 32.16 279 VAL A O 1
ATOM 2190 N N . SER A 1 280 ? 0.226 28.925 -15.106 1.00 30.56 280 SER A N 1
ATOM 2191 C CA . SER A 1 280 ? 1.287 29.426 -15.978 1.00 30.56 280 SER A CA 1
ATOM 2192 C C . SER A 1 280 ? 2.639 29.318 -15.272 1.00 30.56 280 SER A C 1
ATOM 2194 O O . SER A 1 280 ? 2.891 30.010 -14.290 1.00 30.56 280 SER A O 1
ATOM 2196 N N . ASP A 1 281 ? 3.462 28.431 -15.821 1.00 40.97 281 ASP A N 1
ATOM 2197 C CA . ASP A 1 281 ? 4.924 28.342 -15.801 1.00 40.97 281 ASP A CA 1
ATOM 2198 C C . ASP A 1 281 ? 5.703 29.540 -15.211 1.00 40.97 281 ASP A C 1
ATOM 2200 O O . ASP A 1 281 ? 5.784 30.601 -15.833 1.00 40.97 281 ASP A O 1
ATOM 2204 N N . THR A 1 282 ? 6.361 29.319 -14.064 1.00 32.88 282 THR A N 1
ATOM 2205 C CA . THR A 1 282 ? 7.634 29.962 -13.697 1.00 32.88 282 THR A CA 1
ATOM 2206 C C . THR A 1 282 ? 8.462 29.023 -12.811 1.00 32.88 282 THR A C 1
ATOM 2208 O O . THR A 1 282 ? 8.117 28.832 -11.652 1.00 32.88 282 THR A O 1
ATOM 2211 N N . GLY A 1 283 ? 9.554 28.475 -13.360 1.00 36.19 283 GLY A N 1
ATOM 2212 C CA . GLY A 1 283 ? 10.793 28.078 -12.666 1.00 36.19 283 GLY A CA 1
ATOM 2213 C C . GLY A 1 283 ? 10.676 27.139 -11.458 1.00 36.19 283 GLY A C 1
ATOM 2214 O O . GLY A 1 283 ? 10.290 27.553 -10.373 1.00 36.19 283 GLY A O 1
ATOM 2215 N N . SER A 1 284 ? 11.121 25.889 -11.608 1.00 38.47 284 SER A N 1
ATOM 2216 C CA . SER A 1 284 ? 11.227 24.914 -10.516 1.00 38.47 284 SER A CA 1
ATOM 2217 C C . SER A 1 284 ? 12.189 25.387 -9.414 1.00 38.47 284 SER A C 1
ATOM 2219 O O . SER A 1 284 ? 13.397 25.156 -9.498 1.00 38.47 284 SER A O 1
ATOM 2221 N N . ALA A 1 285 ? 11.666 26.036 -8.376 1.00 49.84 285 ALA A N 1
ATOM 2222 C CA . ALA A 1 285 ? 12.371 26.190 -7.113 1.00 49.84 285 ALA A CA 1
ATOM 2223 C C . ALA A 1 285 ? 12.349 24.828 -6.399 1.00 49.84 285 ALA A C 1
ATOM 2225 O O . ALA A 1 285 ? 11.296 24.357 -5.978 1.00 49.84 285 ALA A O 1
ATOM 2226 N N . THR A 1 286 ? 13.496 24.153 -6.337 1.00 57.75 286 THR A N 1
ATOM 2227 C CA . THR A 1 286 ? 13.666 22.868 -5.641 1.00 57.75 286 THR A CA 1
ATOM 2228 C C . THR A 1 286 ? 14.383 23.092 -4.314 1.00 57.75 286 THR A C 1
ATOM 2230 O O . THR A 1 286 ? 15.355 23.843 -4.277 1.00 57.75 286 THR A O 1
ATOM 2233 N N . GLY A 1 287 ? 13.955 22.414 -3.247 1.00 70.19 287 GLY A N 1
ATOM 2234 C CA . GLY A 1 287 ? 14.520 22.573 -1.901 1.00 70.19 287 GLY A CA 1
ATOM 2235 C C . GLY A 1 287 ? 13.858 23.703 -1.106 1.00 70.19 287 GLY A C 1
ATOM 2236 O O . GLY A 1 287 ? 12.680 24.001 -1.308 1.00 70.19 287 GLY A O 1
ATOM 2237 N N . TRP A 1 288 ? 14.612 24.337 -0.204 1.00 78.06 288 TRP A N 1
ATOM 2238 C CA . TRP A 1 288 ? 14.100 25.344 0.737 1.00 78.06 288 TRP A CA 1
ATOM 2239 C C . TRP A 1 288 ? 13.402 26.542 0.070 1.00 78.06 288 TRP A C 1
ATOM 2241 O O . TRP A 1 288 ? 12.425 27.042 0.617 1.00 78.06 288 TRP A O 1
ATOM 2251 N N . ASP A 1 289 ? 13.803 26.939 -1.141 1.00 77.00 289 ASP A N 1
ATOM 2252 C CA . ASP A 1 289 ? 13.145 28.018 -1.901 1.00 77.00 289 ASP A CA 1
ATOM 2253 C C . ASP A 1 289 ? 11.739 27.631 -2.392 1.00 77.00 289 ASP A C 1
ATOM 2255 O O . ASP A 1 289 ? 10.817 28.455 -2.424 1.00 77.00 289 ASP A O 1
ATOM 2259 N N . GLY A 1 290 ? 11.560 26.358 -2.761 1.00 75.06 290 GLY A N 1
ATOM 2260 C CA . GLY A 1 290 ? 10.261 25.801 -3.139 1.00 75.06 290 GLY A CA 1
ATOM 2261 C C . GLY A 1 290 ? 9.331 25.735 -1.933 1.00 75.06 290 GLY A C 1
ATOM 2262 O O . GLY A 1 290 ? 8.183 26.173 -2.008 1.00 75.06 290 GLY A O 1
ATOM 2263 N N . PHE A 1 291 ? 9.872 25.293 -0.796 1.00 79.88 291 PHE A N 1
ATOM 2264 C CA . PHE A 1 291 ? 9.157 25.252 0.474 1.00 79.88 291 PHE A CA 1
ATOM 2265 C C . PHE A 1 291 ? 8.764 26.657 0.958 1.00 79.88 291 PHE A C 1
ATOM 2267 O O . PHE A 1 291 ? 7.614 26.906 1.315 1.00 79.88 291 PHE A O 1
ATOM 2274 N N . ALA A 1 292 ? 9.667 27.635 0.867 1.00 79.38 292 ALA A N 1
ATOM 2275 C CA . ALA A 1 292 ? 9.368 29.029 1.190 1.00 79.38 292 ALA A CA 1
ATOM 2276 C C . ALA A 1 292 ? 8.232 29.598 0.327 1.00 79.38 292 ALA A C 1
ATOM 2278 O O . ALA A 1 292 ? 7.444 30.424 0.792 1.00 79.38 292 ALA A O 1
ATOM 2279 N N . SER A 1 293 ? 8.154 29.185 -0.936 1.00 78.00 293 SER A N 1
ATOM 2280 C CA . SER A 1 293 ? 7.150 29.667 -1.886 1.00 78.00 293 SER A CA 1
ATOM 2281 C C . SER A 1 293 ? 5.779 29.018 -1.682 1.00 78.00 293 SER A C 1
ATOM 2283 O O . SER A 1 293 ? 4.770 29.644 -2.004 1.00 78.00 293 SER A O 1
ATOM 2285 N N . SER A 1 294 ? 5.721 27.807 -1.114 1.00 80.50 294 SER A N 1
ATOM 2286 C CA . SER A 1 294 ? 4.459 27.123 -0.804 1.00 80.50 294 SER A CA 1
ATOM 2287 C C . SER A 1 294 ? 3.775 27.634 0.466 1.00 80.50 294 SER A C 1
ATOM 2289 O O . SER A 1 294 ? 2.574 27.432 0.626 1.00 80.50 294 SER A O 1
ATOM 2291 N N . LEU A 1 295 ? 4.511 28.298 1.365 1.00 81.31 295 LEU A N 1
ATOM 2292 C CA . LEU A 1 295 ? 3.970 28.794 2.631 1.00 81.31 295 LEU A CA 1
ATOM 2293 C C . LEU A 1 295 ? 3.279 30.158 2.494 1.00 81.31 295 LEU A C 1
ATOM 2295 O O . LEU A 1 295 ? 3.810 31.113 1.917 1.00 81.31 295 LEU A O 1
ATOM 2299 N N . SER A 1 296 ? 2.121 30.281 3.133 1.00 81.44 296 SER A N 1
ATOM 2300 C CA . SER A 1 296 ? 1.396 31.534 3.323 1.00 81.44 296 SER A CA 1
ATOM 2301 C C . SER A 1 296 ? 2.098 32.471 4.315 1.00 81.44 296 SER A C 1
ATOM 2303 O O . SER A 1 296 ? 2.946 32.076 5.117 1.00 81.44 296 SER A O 1
ATOM 2305 N N . ALA A 1 297 ? 1.696 33.746 4.316 1.00 76.56 297 ALA A N 1
ATOM 2306 C CA . ALA A 1 297 ? 2.219 34.740 5.258 1.00 76.56 297 ALA A CA 1
ATOM 2307 C C . ALA A 1 297 ? 1.954 34.375 6.735 1.00 76.56 297 ALA A C 1
ATOM 2309 O O . ALA A 1 297 ? 2.736 34.742 7.610 1.00 76.56 297 ALA A O 1
ATOM 2310 N N . VAL A 1 298 ? 0.869 33.643 7.019 1.00 77.19 298 VAL A N 1
ATOM 2311 C CA . VAL A 1 298 ? 0.523 33.213 8.383 1.00 77.19 298 VAL A CA 1
ATOM 2312 C C . VAL A 1 298 ? 1.432 32.074 8.844 1.00 77.19 298 VAL A C 1
ATOM 2314 O O . VAL A 1 298 ? 1.907 32.098 9.976 1.00 77.19 298 VAL A O 1
ATOM 2317 N N . GLU A 1 299 ? 1.719 31.114 7.966 1.00 79.69 299 GLU A N 1
ATOM 2318 C CA . GLU A 1 299 ? 2.611 29.985 8.255 1.00 79.69 299 GLU A CA 1
ATOM 2319 C C . GLU A 1 299 ? 4.061 30.445 8.440 1.00 79.69 299 GLU A C 1
ATOM 2321 O O . GLU A 1 299 ? 4.724 30.015 9.383 1.00 79.69 299 GLU A O 1
ATOM 2326 N N . LYS A 1 300 ? 4.529 31.401 7.624 1.00 82.50 300 LYS A N 1
ATOM 2327 C CA . LYS A 1 300 ? 5.847 32.037 7.803 1.00 82.50 300 LYS A CA 1
ATOM 2328 C C . LYS A 1 300 ? 5.955 32.771 9.141 1.00 82.50 300 LYS A C 1
ATOM 2330 O O . LYS A 1 300 ? 6.896 32.529 9.890 1.00 82.50 300 LYS A O 1
ATOM 2335 N N . GLY A 1 301 ? 4.958 33.590 9.490 1.00 76.88 301 GLY A N 1
ATOM 2336 C CA . GLY A 1 301 ? 4.934 34.298 10.777 1.00 76.88 301 GLY A CA 1
ATOM 2337 C C . GLY A 1 301 ? 4.837 33.361 11.990 1.00 76.88 301 GLY A C 1
ATOM 2338 O O . GLY A 1 301 ? 5.360 33.662 13.068 1.00 76.88 301 GLY A O 1
ATOM 2339 N N . TYR A 1 302 ? 4.206 32.195 11.819 1.00 80.62 302 TYR A N 1
ATOM 2340 C CA . TYR A 1 302 ? 4.184 31.147 12.834 1.00 80.62 302 TYR A CA 1
ATOM 2341 C C . TYR A 1 302 ? 5.569 30.505 13.024 1.00 80.62 302 TYR A C 1
ATOM 2343 O O . TYR A 1 302 ? 6.042 30.430 14.160 1.00 80.62 302 TYR A O 1
ATOM 2351 N N . LEU A 1 303 ? 6.257 30.132 11.936 1.00 80.69 303 LEU A N 1
ATOM 2352 C CA . LEU A 1 303 ? 7.625 29.597 11.986 1.00 80.69 303 LEU A CA 1
ATOM 2353 C C . LEU A 1 303 ? 8.616 30.581 12.623 1.00 80.69 303 LEU A C 1
ATOM 2355 O O . LEU A 1 303 ? 9.415 30.183 13.470 1.00 80.69 303 LEU A O 1
ATOM 2359 N N . GLU A 1 304 ? 8.526 31.870 12.288 1.00 80.81 304 GLU A N 1
ATOM 2360 C CA . GLU A 1 304 ? 9.329 32.921 12.928 1.00 80.81 304 GLU A CA 1
ATOM 2361 C C . GLU A 1 304 ? 9.090 32.979 14.443 1.00 80.81 304 GLU A C 1
ATOM 2363 O O . GLU A 1 304 ? 10.039 33.008 15.228 1.00 80.81 304 GLU A O 1
ATOM 2368 N N . SER A 1 305 ? 7.825 32.921 14.871 1.00 74.81 305 SER A N 1
ATOM 2369 C CA . SER A 1 305 ? 7.463 32.951 16.294 1.00 74.81 305 SER A CA 1
ATOM 2370 C C . SER A 1 305 ? 8.013 31.739 17.060 1.00 74.81 305 SER A C 1
ATOM 2372 O O . SER A 1 305 ? 8.483 31.887 18.193 1.00 74.81 305 SER A O 1
ATOM 2374 N N . CYS A 1 306 ? 7.997 30.557 16.434 1.00 74.62 306 CYS A N 1
ATOM 2375 C CA . CYS A 1 306 ? 8.598 29.334 16.969 1.00 74.62 306 CYS A CA 1
ATOM 2376 C C . CYS A 1 306 ? 10.130 29.447 17.081 1.00 74.62 306 CYS A C 1
ATOM 2378 O O . CYS A 1 306 ? 10.684 29.132 18.135 1.00 74.62 306 CYS A O 1
ATOM 2380 N N . LEU A 1 307 ? 10.818 29.971 16.057 1.00 76.88 307 LEU A N 1
ATOM 2381 C CA . LEU A 1 307 ? 12.281 30.155 16.059 1.00 76.88 307 LEU A CA 1
ATOM 2382 C C . LEU A 1 307 ? 12.779 31.163 17.103 1.00 76.88 307 LEU A C 1
ATOM 2384 O O . LEU A 1 307 ? 13.917 31.057 17.573 1.00 76.88 307 LEU A O 1
ATOM 2388 N N . GLU A 1 308 ? 11.953 32.154 17.439 1.00 74.19 308 GLU A N 1
ATOM 2389 C CA . GLU A 1 308 ? 12.243 33.162 18.461 1.00 74.19 308 GLU A CA 1
ATOM 2390 C C . GLU A 1 308 ? 11.895 32.700 19.889 1.00 74.19 308 GLU A C 1
ATOM 2392 O O . GLU A 1 308 ? 12.143 33.435 20.850 1.00 74.19 308 GLU A O 1
ATOM 2397 N N . GLY A 1 309 ? 11.322 31.499 20.050 1.00 62.53 309 GLY A N 1
ATOM 2398 C CA . GLY A 1 309 ? 10.917 30.953 21.348 1.00 62.53 309 GLY A CA 1
ATOM 2399 C C . GLY A 1 309 ? 9.838 31.786 22.047 1.00 62.53 309 GLY A C 1
ATOM 2400 O O . GLY A 1 309 ? 9.724 31.764 23.278 1.00 62.53 309 GLY A O 1
ATOM 2401 N N . ARG A 1 310 ? 9.062 32.571 21.286 1.00 57.59 310 ARG A N 1
ATOM 2402 C CA . ARG A 1 310 ? 7.996 33.408 21.838 1.00 57.59 310 ARG A CA 1
ATOM 2403 C C . ARG A 1 310 ? 6.736 32.560 22.005 1.00 57.59 310 ARG A C 1
ATOM 2405 O O . ARG A 1 310 ? 6.147 32.093 21.040 1.00 57.59 310 ARG A O 1
ATOM 2412 N N . ILE A 1 311 ? 6.262 32.453 23.248 1.00 47.88 311 ILE A N 1
ATOM 2413 C CA . ILE A 1 311 ? 4.995 31.797 23.648 1.00 47.88 311 ILE A CA 1
ATOM 2414 C C . ILE A 1 311 ? 3.754 32.512 23.041 1.00 47.88 311 ILE A C 1
ATOM 2416 O O . ILE A 1 311 ? 2.621 32.064 23.185 1.00 47.88 311 ILE A O 1
ATOM 2420 N N . GLU A 1 312 ? 3.954 33.618 22.319 1.00 50.34 312 GLU A N 1
ATOM 2421 C CA . GLU A 1 312 ? 2.912 34.415 21.661 1.00 50.34 312 GLU A CA 1
ATOM 2422 C C . GLU A 1 312 ? 2.395 33.806 20.342 1.00 50.34 312 GLU A C 1
ATOM 2424 O O . GLU A 1 312 ? 1.457 34.350 19.759 1.00 50.34 312 GLU A O 1
ATOM 2429 N N . SER A 1 313 ? 2.942 32.675 19.877 1.00 52.84 313 SER A N 1
ATOM 2430 C CA . SER A 1 313 ? 2.492 32.002 18.648 1.00 52.84 313 SER A CA 1
ATOM 2431 C C . SER A 1 313 ? 1.024 31.550 18.723 1.00 52.84 313 SER A C 1
ATOM 2433 O O . SER A 1 313 ? 0.288 31.679 17.745 1.00 52.84 313 SER A O 1
ATOM 2435 N N . GLU A 1 314 ? 0.535 31.129 19.897 1.00 54.72 314 GLU A N 1
ATOM 2436 C CA . GLU A 1 314 ? -0.890 30.819 20.089 1.00 54.72 314 GLU A CA 1
ATOM 2437 C C . GLU A 1 314 ? -1.776 32.073 20.088 1.00 54.72 314 GLU A C 1
ATOM 2439 O O . GLU A 1 314 ? -2.887 32.036 19.560 1.00 54.72 314 GLU A O 1
ATOM 2444 N N . ASP A 1 315 ? -1.299 33.196 20.632 1.00 56.03 315 ASP A N 1
ATOM 2445 C CA . ASP A 1 315 ? -2.033 34.468 20.630 1.00 56.03 315 ASP A CA 1
ATOM 2446 C C . ASP A 1 315 ? -2.077 35.101 19.230 1.00 56.03 315 ASP A C 1
ATOM 2448 O O . ASP A 1 315 ? -3.082 35.713 18.855 1.00 56.03 315 ASP A O 1
ATOM 2452 N N . PHE A 1 316 ? -1.013 34.933 18.439 1.00 61.72 316 PHE A N 1
ATOM 2453 C CA . PHE A 1 316 ? -0.952 35.323 17.030 1.00 61.72 316 PHE A CA 1
ATOM 2454 C C . PHE A 1 316 ? -1.977 34.545 16.194 1.00 61.72 316 PHE A C 1
ATOM 2456 O O . PHE A 1 316 ? -2.791 35.158 15.499 1.00 61.72 316 PHE A O 1
ATOM 2463 N N . LEU A 1 317 ? -2.018 33.216 16.333 1.00 62.34 317 LEU A N 1
ATOM 2464 C CA . LEU A 1 317 ? -2.967 32.367 15.608 1.00 62.34 317 LEU A CA 1
ATOM 2465 C C . LEU A 1 317 ? -4.421 32.580 16.056 1.00 62.34 317 LEU A C 1
ATOM 2467 O O . LEU A 1 317 ? -5.320 32.644 15.216 1.00 62.34 317 LEU A O 1
ATOM 2471 N N . ARG A 1 318 ? -4.659 32.801 17.358 1.00 58.34 318 ARG A N 1
ATOM 2472 C CA . ARG A 1 318 ? -5.991 33.138 17.897 1.00 58.34 318 ARG A CA 1
ATOM 2473 C C . ARG A 1 318 ? -6.547 34.438 17.320 1.00 58.34 318 ARG A C 1
ATOM 2475 O O . ARG A 1 318 ? -7.739 34.499 17.033 1.00 58.34 318 ARG A O 1
ATOM 2482 N N . LYS A 1 319 ? -5.712 35.466 17.117 1.00 60.19 319 LYS A N 1
ATOM 2483 C CA . LYS A 1 319 ? -6.125 36.739 16.488 1.00 60.19 319 LYS A CA 1
ATOM 2484 C C . LYS A 1 319 ? -6.490 36.583 15.010 1.00 60.19 319 LYS A C 1
ATOM 2486 O O . LYS A 1 319 ? -7.305 37.356 14.519 1.00 60.19 319 LYS A O 1
ATOM 2491 N N . GLN A 1 320 ? -5.913 35.592 14.332 1.00 57.31 320 GLN A N 1
ATOM 2492 C CA . GLN A 1 320 ? -6.224 35.238 12.943 1.00 57.31 320 GLN A CA 1
ATOM 2493 C C . GLN A 1 320 ? -7.331 34.173 12.825 1.00 57.31 320 GLN A C 1
ATOM 2495 O O . GLN A 1 320 ? -7.668 33.758 11.721 1.00 57.31 320 GLN A O 1
ATOM 2500 N N . GLY A 1 321 ? -7.907 33.716 13.947 1.00 61.81 321 GLY A N 1
ATOM 2501 C CA . GLY A 1 321 ? -8.961 32.697 13.965 1.00 61.81 321 GLY A CA 1
ATOM 2502 C C . GLY A 1 321 ? -8.496 31.293 13.558 1.00 61.81 321 GLY A C 1
ATOM 2503 O O . GLY A 1 321 ? -9.328 30.460 13.207 1.00 61.81 321 GLY A O 1
ATOM 2504 N N . MET A 1 322 ? -7.189 31.019 13.592 1.00 59.25 322 MET A N 1
ATOM 2505 C CA . MET A 1 322 ? -6.606 29.753 13.147 1.00 59.25 322 MET A CA 1
ATOM 2506 C C . MET A 1 322 ? -6.220 28.845 14.317 1.00 59.25 322 MET A C 1
ATOM 2508 O O . MET A 1 322 ? -5.767 29.299 15.370 1.00 59.25 322 MET A O 1
ATOM 2512 N N . LEU A 1 323 ? -6.392 27.535 14.121 1.00 64.25 323 LEU A N 1
ATOM 2513 C CA . LEU A 1 323 ? -5.951 26.512 15.066 1.00 64.25 323 LEU A CA 1
ATOM 2514 C C . LEU A 1 323 ? -4.494 26.148 14.794 1.00 64.25 323 LEU A C 1
ATOM 2516 O O . LEU A 1 323 ? -4.127 25.832 13.666 1.00 64.25 323 LEU A O 1
ATOM 2520 N N . ARG A 1 324 ? -3.691 26.107 15.856 1.00 70.38 324 ARG A N 1
ATOM 2521 C CA . ARG A 1 324 ? -2.275 25.729 15.812 1.00 70.38 324 ARG A CA 1
ATOM 2522 C C . ARG A 1 324 ? -2.021 24.407 15.093 1.00 70.38 324 ARG A C 1
ATOM 2524 O O . ARG A 1 324 ? -1.204 24.365 14.187 1.00 70.38 324 ARG A O 1
ATOM 2531 N N . LEU A 1 325 ? -2.797 23.374 15.418 1.00 67.50 325 LEU A N 1
ATOM 2532 C CA . LEU A 1 325 ? -2.669 22.061 14.784 1.00 67.50 325 LEU A CA 1
ATOM 2533 C C . LEU A 1 325 ? -2.912 22.105 13.264 1.00 67.50 325 LEU A C 1
ATOM 2535 O O . LEU A 1 325 ? -2.273 21.370 12.523 1.00 67.50 325 LEU A O 1
ATOM 2539 N N . ALA A 1 326 ? -3.811 22.974 12.790 1.00 66.56 326 ALA A N 1
ATOM 2540 C CA . ALA A 1 326 ? -4.085 23.115 11.361 1.00 66.56 326 ALA A CA 1
ATOM 2541 C C . ALA A 1 326 ? -2.919 23.793 10.626 1.00 66.56 326 ALA A C 1
ATOM 2543 O O . ALA A 1 326 ? -2.583 23.392 9.517 1.00 66.56 326 ALA A O 1
ATOM 2544 N N . VAL A 1 327 ? -2.284 24.778 11.266 1.00 72.25 327 VAL A N 1
ATOM 2545 C CA . VAL A 1 327 ? -1.115 25.484 10.722 1.00 72.25 327 VAL A CA 1
ATOM 2546 C C . VAL A 1 327 ? 0.118 24.578 10.725 1.00 72.25 327 VAL A C 1
ATOM 2548 O O . VAL A 1 327 ? 0.779 24.457 9.702 1.00 72.25 327 VAL A O 1
ATOM 2551 N N . GLU A 1 328 ? 0.387 23.869 11.826 1.00 78.12 328 GLU A N 1
ATOM 2552 C CA . GLU A 1 328 ? 1.480 22.886 11.901 1.00 78.12 328 GLU A CA 1
ATOM 2553 C C . GLU A 1 328 ? 1.291 21.754 10.876 1.00 78.12 328 GLU A C 1
ATOM 2555 O O . GLU A 1 328 ? 2.236 21.377 10.188 1.00 78.12 328 GLU A O 1
ATOM 2560 N N . SER A 1 329 ? 0.061 21.253 10.708 1.00 69.25 329 SER A N 1
ATOM 2561 C CA . SER A 1 329 ? -0.240 20.222 9.709 1.00 69.25 329 SER A CA 1
ATOM 2562 C C . SER A 1 329 ? -0.035 20.709 8.274 1.00 69.25 329 SER A C 1
ATOM 2564 O O . SER A 1 329 ? 0.403 19.920 7.442 1.00 69.25 329 SER A O 1
ATOM 2566 N N . ALA A 1 330 ? -0.361 21.966 7.967 1.00 71.38 330 ALA A N 1
ATOM 2567 C CA . ALA A 1 330 ? -0.169 22.530 6.632 1.00 71.38 330 ALA A CA 1
ATOM 2568 C C . ALA A 1 330 ? 1.319 22.745 6.317 1.00 71.38 330 ALA A C 1
ATOM 2570 O O . ALA A 1 330 ? 1.785 22.369 5.242 1.00 71.38 330 ALA A O 1
ATOM 2571 N N . ILE A 1 331 ? 2.079 23.249 7.293 1.00 78.00 331 ILE A N 1
ATOM 2572 C CA . ILE A 1 331 ? 3.536 23.399 7.202 1.00 78.00 331 ILE A CA 1
ATOM 2573 C C . ILE A 1 331 ? 4.207 22.039 7.001 1.00 78.00 331 ILE A C 1
ATOM 2575 O O . ILE A 1 331 ? 5.030 21.897 6.102 1.00 78.00 331 ILE A O 1
ATOM 2579 N N . ASN A 1 332 ? 3.845 21.029 7.797 1.00 78.81 332 ASN A N 1
ATOM 2580 C CA . ASN A 1 332 ? 4.438 19.698 7.680 1.00 78.81 332 ASN A CA 1
ATOM 2581 C C . ASN A 1 332 ? 4.042 18.997 6.382 1.00 78.81 332 ASN A C 1
ATOM 2583 O O . ASN A 1 332 ? 4.881 18.331 5.796 1.00 78.81 332 ASN A O 1
ATOM 2587 N N . ALA A 1 333 ? 2.816 19.185 5.886 1.00 73.25 333 ALA A N 1
ATOM 2588 C CA . ALA A 1 333 ? 2.424 18.641 4.587 1.00 73.25 333 ALA A CA 1
ATOM 2589 C C . ALA A 1 333 ? 3.255 19.245 3.442 1.00 73.25 333 ALA A C 1
ATOM 2591 O O . ALA A 1 333 ? 3.686 18.523 2.546 1.00 73.25 333 ALA A O 1
ATOM 2592 N N . ALA A 1 334 ? 3.521 20.555 3.487 1.00 76.44 334 ALA A N 1
ATOM 2593 C CA . ALA A 1 334 ? 4.404 21.210 2.524 1.00 76.44 334 ALA A CA 1
ATOM 2594 C C . ALA A 1 334 ? 5.872 20.768 2.682 1.00 76.44 334 ALA A C 1
ATOM 2596 O O . ALA A 1 334 ? 6.597 20.652 1.695 1.00 76.44 334 ALA A O 1
ATOM 2597 N N . ALA A 1 335 ? 6.314 20.503 3.913 1.00 75.88 335 ALA A N 1
ATOM 2598 C CA . ALA A 1 335 ? 7.672 20.054 4.195 1.00 75.88 335 ALA A CA 1
ATOM 2599 C C . ALA A 1 335 ? 7.895 18.603 3.748 1.00 75.88 335 ALA A C 1
ATOM 2601 O O . ALA A 1 335 ? 8.904 18.312 3.116 1.00 75.88 335 ALA A O 1
ATOM 2602 N N . GLU A 1 336 ? 6.938 17.704 3.977 1.00 73.25 336 GLU A N 1
ATOM 2603 C CA . GLU A 1 336 ? 7.008 16.312 3.520 1.00 73.25 336 GLU A CA 1
ATOM 2604 C C . GLU A 1 336 ? 7.057 16.204 1.988 1.00 73.25 336 GLU A C 1
ATOM 2606 O O . GLU A 1 336 ? 7.768 15.352 1.460 1.00 73.25 336 GLU A O 1
ATOM 2611 N N . ASP A 1 337 ? 6.357 17.083 1.266 1.00 69.88 337 ASP A N 1
ATOM 2612 C CA . ASP A 1 337 ? 6.346 17.077 -0.204 1.00 69.88 337 ASP A CA 1
ATOM 2613 C C . ASP A 1 337 ? 7.668 17.584 -0.815 1.00 69.88 337 ASP A C 1
ATOM 2615 O O . ASP A 1 337 ? 8.105 17.099 -1.859 1.00 69.88 337 ASP A O 1
ATOM 2619 N N . ILE A 1 338 ? 8.334 18.544 -0.160 1.00 73.50 338 ILE A N 1
ATOM 2620 C CA . ILE A 1 338 ? 9.472 19.278 -0.746 1.00 73.50 338 ILE A CA 1
ATOM 2621 C C . ILE A 1 338 ? 10.816 18.909 -0.102 1.00 73.50 338 ILE A C 1
ATOM 2623 O O . ILE A 1 338 ? 11.832 18.812 -0.794 1.00 73.50 338 ILE A O 1
ATOM 2627 N N . ILE A 1 339 ? 10.833 18.730 1.217 1.00 71.38 339 ILE A N 1
ATOM 2628 C CA . ILE A 1 339 ? 12.019 18.451 2.043 1.00 71.38 339 ILE A CA 1
ATOM 2629 C C . ILE A 1 339 ? 12.081 16.958 2.403 1.00 71.38 339 ILE A C 1
ATOM 2631 O O . ILE A 1 339 ? 13.172 16.408 2.531 1.00 71.38 339 ILE A O 1
ATOM 2635 N N . GLY A 1 340 ? 10.927 16.287 2.483 1.00 63.62 340 GLY A N 1
ATOM 2636 C CA . GLY A 1 340 ? 10.810 14.850 2.745 1.00 63.62 340 GLY A CA 1
ATOM 2637 C C . GLY A 1 340 ? 10.567 14.483 4.209 1.00 63.62 340 GLY A C 1
ATOM 2638 O O . GLY A 1 340 ? 10.311 1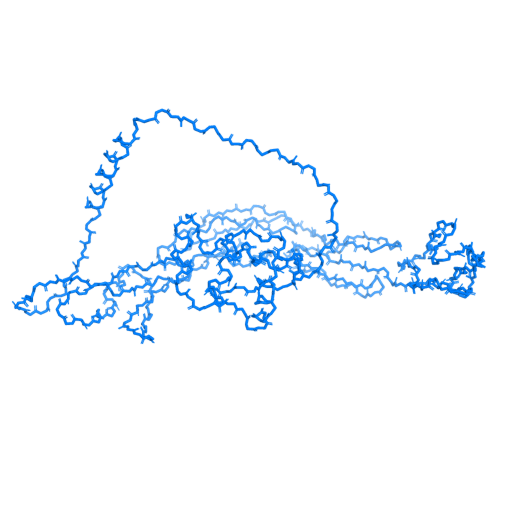3.313 4.481 1.00 63.62 340 GLY A O 1
ATOM 2639 N N . ASP A 1 341 ? 10.590 15.461 5.120 1.00 71.75 341 ASP A N 1
ATOM 2640 C CA . ASP A 1 341 ? 10.440 15.269 6.566 1.00 71.75 341 ASP A CA 1
ATOM 2641 C C . ASP A 1 341 ? 9.524 16.350 7.186 1.00 71.75 341 ASP A C 1
ATOM 2643 O O . ASP A 1 341 ? 9.514 17.494 6.717 1.00 71.75 341 ASP A O 1
ATOM 2647 N N . PRO A 1 342 ? 8.767 16.033 8.256 1.00 76.81 342 PRO A N 1
ATOM 2648 C CA . PRO A 1 342 ? 8.054 17.033 9.046 1.00 76.81 342 PRO A CA 1
ATOM 2649 C C . PRO A 1 342 ? 9.037 17.860 9.886 1.00 76.81 342 PRO A C 1
ATOM 2651 O O . PRO A 1 342 ? 9.981 17.325 10.464 1.00 76.81 342 PRO A O 1
ATOM 2654 N N . ILE A 1 343 ? 8.787 19.165 10.003 1.00 76.44 343 ILE A N 1
ATOM 2655 C CA . ILE A 1 343 ? 9.753 20.113 10.587 1.00 76.44 343 ILE A CA 1
ATOM 2656 C C . ILE A 1 343 ? 9.252 20.816 11.858 1.00 76.44 343 ILE A C 1
ATOM 2658 O O . ILE A 1 343 ? 10.058 21.412 12.575 1.00 76.44 343 ILE A O 1
ATOM 2662 N N . VAL A 1 344 ? 7.945 20.753 12.157 1.00 75.44 344 VAL A N 1
ATOM 2663 C CA . VAL A 1 344 ? 7.346 21.302 13.389 1.00 75.44 344 VAL A CA 1
ATOM 2664 C C . VAL A 1 344 ? 6.547 20.232 14.121 1.00 75.44 344 VAL A C 1
ATOM 2666 O O . VAL A 1 344 ? 5.675 19.597 13.533 1.00 75.44 344 VAL A O 1
ATOM 2669 N N . LEU A 1 345 ? 6.776 20.066 15.422 1.00 68.19 345 LEU A N 1
ATOM 2670 C CA . LEU A 1 345 ? 5.992 19.170 16.271 1.00 68.19 345 LEU A CA 1
ATOM 2671 C C . LEU A 1 345 ? 5.723 19.824 17.620 1.00 68.19 345 LEU A C 1
ATOM 2673 O O . LEU A 1 345 ? 6.648 20.221 18.320 1.00 68.19 345 LEU A O 1
ATOM 2677 N N . ASP A 1 346 ? 4.444 19.919 17.986 1.00 68.31 346 ASP A N 1
ATOM 2678 C CA . ASP A 1 346 ? 4.005 20.536 19.241 1.00 68.31 346 ASP A CA 1
ATOM 2679 C C . ASP A 1 346 ? 4.689 21.897 19.471 1.00 68.31 346 ASP A C 1
ATOM 2681 O O . ASP A 1 346 ? 5.091 22.253 20.577 1.00 68.31 346 ASP A O 1
ATOM 2685 N N . GLY A 1 347 ? 4.692 22.728 18.417 1.00 67.75 347 GLY A N 1
ATOM 2686 C CA . GLY A 1 347 ? 5.129 24.126 18.470 1.00 67.75 347 GLY A CA 1
ATOM 2687 C C . GLY A 1 347 ? 6.637 24.307 18.610 1.00 67.75 347 GLY A C 1
ATOM 2688 O O . GLY A 1 347 ? 7.101 25.443 18.728 1.00 67.75 347 GLY A O 1
ATOM 2689 N N . GLU A 1 348 ? 7.387 23.210 18.566 1.00 73.06 348 GLU A N 1
ATOM 2690 C CA . GLU A 1 348 ? 8.840 23.182 18.528 1.00 73.06 348 GLU A CA 1
ATOM 2691 C C . GLU A 1 348 ? 9.304 22.816 17.112 1.00 73.06 348 GLU A C 1
ATOM 2693 O O . GLU A 1 348 ? 8.740 21.939 16.457 1.00 73.06 348 GLU A O 1
ATOM 2698 N N . ILE A 1 349 ? 10.321 23.528 16.630 1.00 80.50 349 ILE A N 1
ATOM 2699 C CA . ILE A 1 349 ? 10.984 23.241 15.356 1.00 80.50 349 ILE A CA 1
ATOM 2700 C C . ILE A 1 349 ? 12.086 22.214 15.610 1.00 80.50 349 ILE A C 1
ATOM 2702 O O . ILE A 1 349 ? 12.790 22.307 16.620 1.00 80.50 349 ILE A O 1
ATOM 2706 N N . ASP A 1 350 ? 12.254 21.254 14.701 1.00 78.06 350 ASP A N 1
ATOM 2707 C CA . ASP A 1 350 ? 13.373 20.320 14.791 1.00 78.06 350 ASP A CA 1
ATOM 2708 C C . ASP A 1 350 ? 14.711 21.068 14.647 1.00 78.06 350 ASP A C 1
ATOM 2710 O O . ASP A 1 350 ? 14.920 21.897 13.755 1.00 78.06 350 ASP A O 1
ATOM 2714 N N . LYS A 1 351 ? 15.641 20.762 15.550 1.00 73.12 351 LYS A N 1
ATOM 2715 C CA . LYS A 1 351 ? 16.947 21.417 15.647 1.00 73.12 351 LYS A CA 1
ATOM 2716 C C . LYS A 1 351 ? 17.789 21.228 14.398 1.00 73.12 351 LYS A C 1
ATOM 2718 O O . LYS A 1 351 ? 18.612 22.097 14.110 1.00 73.12 351 LYS A O 1
ATOM 2723 N N . ASP A 1 352 ? 17.579 20.128 13.682 1.00 73.38 352 ASP A N 1
ATOM 2724 C CA . ASP A 1 352 ? 18.314 19.824 12.459 1.00 73.38 352 ASP A CA 1
ATOM 2725 C C . ASP A 1 352 ? 17.935 20.781 11.311 1.00 73.38 352 ASP A C 1
ATOM 2727 O O . ASP A 1 352 ? 18.756 21.004 10.424 1.00 73.38 352 ASP A O 1
ATOM 2731 N N . TYR A 1 353 ? 16.769 21.444 11.384 1.00 79.44 353 TYR A N 1
ATOM 2732 C CA . TYR A 1 353 ? 16.279 22.391 10.368 1.00 79.44 353 TYR A CA 1
ATOM 2733 C C . TYR A 1 353 ? 16.209 23.855 10.845 1.00 79.44 353 TYR A C 1
ATOM 2735 O O . TYR A 1 353 ? 15.904 24.756 10.063 1.00 79.44 353 TYR A O 1
ATOM 2743 N N . GLU A 1 354 ? 16.515 24.143 12.117 1.00 78.06 354 GLU A N 1
ATOM 2744 C CA . GLU A 1 354 ? 16.476 25.507 12.674 1.00 78.06 354 GLU A CA 1
ATOM 2745 C C . GLU A 1 354 ? 17.373 26.505 11.919 1.00 78.06 354 GLU A C 1
ATOM 2747 O O . GLU A 1 354 ? 17.042 27.689 11.818 1.00 78.06 354 GLU A O 1
ATOM 2752 N N . ALA A 1 355 ? 18.549 26.063 11.461 1.00 76.19 355 ALA A N 1
ATOM 2753 C CA . ALA A 1 355 ? 19.505 26.922 10.763 1.00 76.19 355 ALA A CA 1
ATOM 2754 C C . ALA A 1 355 ? 18.994 27.302 9.368 1.00 76.19 355 ALA A C 1
ATOM 2756 O O . ALA A 1 355 ? 18.987 28.488 9.032 1.00 76.19 355 ALA A O 1
ATOM 2757 N N . ASP A 1 356 ? 18.490 26.314 8.629 1.00 80.69 356 ASP A N 1
ATOM 2758 C CA . ASP A 1 356 ? 17.958 26.484 7.278 1.00 80.69 356 ASP A CA 1
ATOM 2759 C C . ASP A 1 356 ? 16.681 27.336 7.287 1.00 80.69 356 ASP A C 1
ATOM 2761 O O . ASP A 1 356 ? 16.538 28.267 6.496 1.00 80.69 356 ASP A O 1
ATOM 2765 N N . LEU A 1 357 ? 15.786 27.117 8.258 1.00 82.81 357 LEU A N 1
ATOM 2766 C CA . LEU A 1 357 ? 14.580 27.933 8.433 1.00 82.81 357 LEU A CA 1
ATOM 2767 C C . LEU A 1 357 ? 14.905 29.393 8.781 1.00 82.81 357 LEU A C 1
ATOM 2769 O O . LEU A 1 357 ? 14.241 30.310 8.294 1.00 82.81 357 LEU A O 1
ATOM 2773 N N . ARG A 1 358 ? 15.945 29.636 9.594 1.00 81.69 358 ARG A N 1
ATOM 2774 C CA . ARG A 1 358 ? 16.418 30.998 9.904 1.00 81.69 358 ARG A CA 1
ATOM 2775 C C . ARG A 1 358 ? 17.043 31.698 8.700 1.00 81.69 358 ARG A C 1
ATOM 2777 O O . ARG A 1 358 ? 17.051 32.927 8.684 1.00 81.69 358 ARG A O 1
ATOM 2784 N N . GLU A 1 359 ? 17.626 30.957 7.766 1.00 79.00 359 GLU A N 1
ATOM 2785 C CA . GLU A 1 359 ? 18.176 31.498 6.521 1.00 79.00 359 GLU A CA 1
ATOM 2786 C C . GLU A 1 359 ? 17.042 31.817 5.538 1.00 79.00 359 GLU A C 1
ATOM 2788 O O . GLU A 1 359 ? 16.899 32.965 5.122 1.00 79.00 359 GLU A O 1
ATOM 2793 N N . MET A 1 360 ? 16.134 30.861 5.324 1.00 83.50 360 MET A N 1
ATOM 2794 C CA . MET A 1 360 ? 14.955 30.990 4.464 1.00 83.50 360 MET A CA 1
ATOM 2795 C C . MET A 1 360 ? 14.067 32.195 4.824 1.00 83.50 360 MET A C 1
ATOM 2797 O O . MET A 1 360 ? 13.617 32.934 3.949 1.00 83.50 360 MET A O 1
ATOM 2801 N N . LEU A 1 361 ? 13.795 32.410 6.115 1.00 76.69 361 LEU A N 1
ATOM 2802 C CA . LEU A 1 361 ? 12.905 33.488 6.566 1.00 76.69 361 LEU A CA 1
ATOM 2803 C C . LEU A 1 361 ? 13.566 34.877 6.522 1.00 76.69 361 LEU A C 1
ATOM 2805 O O . LEU A 1 361 ? 12.864 35.883 6.503 1.00 76.69 361 LEU A O 1
ATOM 2809 N N . LYS A 1 362 ? 14.903 34.962 6.458 1.00 72.38 362 LYS A N 1
ATOM 2810 C CA . LYS A 1 362 ? 15.615 36.246 6.322 1.00 72.38 362 LYS A CA 1
ATOM 2811 C C . LYS A 1 362 ? 15.595 36.793 4.902 1.00 72.38 362 LYS A C 1
ATOM 2813 O O . LYS A 1 362 ? 15.541 38.009 4.742 1.00 72.38 362 LYS A O 1
ATOM 2818 N N . ASP A 1 363 ? 15.619 35.919 3.902 1.00 57.91 363 ASP A N 1
ATOM 2819 C CA . ASP A 1 363 ? 15.640 36.319 2.490 1.00 57.91 363 ASP A CA 1
ATOM 2820 C C . ASP A 1 363 ? 14.247 36.707 1.954 1.00 57.91 363 ASP A C 1
ATOM 2822 O O . ASP A 1 363 ? 14.130 37.279 0.870 1.00 57.91 363 ASP A O 1
ATOM 2826 N N . GLY A 1 364 ? 13.188 36.446 2.730 1.00 54.81 364 GLY A N 1
ATOM 2827 C CA . GLY A 1 364 ? 11.797 36.764 2.395 1.00 54.81 364 GLY A CA 1
ATOM 2828 C C . GLY A 1 364 ? 11.182 37.979 3.106 1.00 54.81 364 GLY A C 1
ATOM 2829 O O . GLY A 1 364 ? 9.975 38.180 2.941 1.00 54.81 364 GLY A O 1
ATOM 2830 N N . SER A 1 365 ? 11.953 38.752 3.892 1.00 43.03 365 SER A N 1
ATOM 2831 C CA . SER A 1 365 ? 11.462 39.913 4.669 1.00 43.03 365 SER A CA 1
ATOM 2832 C C . SER A 1 365 ? 11.643 41.271 3.999 1.00 43.03 365 SER A C 1
ATOM 2834 O O . SER A 1 365 ? 12.668 41.497 3.319 1.00 43.03 365 SER A O 1
#

pLDDT: mean 72.38, std 19.59, range [27.39, 98.0]

Sequence (365 aa):
MRGTEHLARFVVKGRTVWMAYFKDGVLKSPVPDVPKMKGFVGCWAETELGDSDVTVEAVYRPVRVTYVQYDGSSVSMDWDAPAPEPFPFEGCEASWRPFDVGTHDLEVKAEYRGPAFVVRFMADGEQVAMEECRKGELPALPPVPEKRGYRGGWPAVVPCARRIKVHAEYVPLRMRFVTGIGKSVCIDYGPDWKERAPPVPARKGFTGGWAVGPDDGMEVILKPLYVKGKPSKGPDVPGVLVFDRDMVEKALEDLDFVAEVWCSTDREPQAPEYTINDVSDTGSATGWDGFASSLSAVEKGYLESCLEGRIESEDFLRKQGMLRLAVESAINAAAEDIIGDPIVLDGEIDKDYEADLREMLKDGS

Secondary structure (DSSP, 8-state):
--PPPEEEEEEETTEEEEEEEEETTEESSPPPPPPP-TTEEEEEPP----SS-EEEEEEEEEPEEEEE-TTS-EEEEETTSPPPPPPP-TTSEEEEPP----SS-EEEEEEEES--EEEEEEETTEEEEEEEEPTTSPPPPPPPPPBTTEEEEPPP----TT--EEEPEEEEPEEEEEEETTEEEEEE--TTHHHHPPPPPP-TT-EEEEEE----SSEEEEEEEEE------S----------HHHHHHHHHHH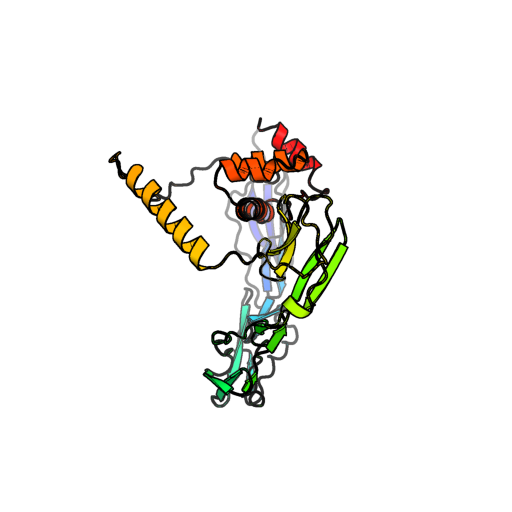HHHHHHT--S----PPPP-------------SHHHHHHHS-HHHHHHHHHHHTT-TTHHHHHHHTT--HHHHHHHHHHHHHHHTSS--EETTEE-TTTHHHHHHHTTTT-

Radius of gyration: 33.32 Å; chains: 1; bounding box: 63×69×96 Å